Protein AF-A0A143B3R1-F1 (afdb_monomer)

Radius of gyration: 18.06 Å; Cα contacts (8 Å, |Δi|>4): 188; chains: 1; bounding box: 43×38×52 Å

Nearest PDB structures (foldseek):
  5fny-assembly2_B  TM=2.426E-01  e=9.620E+00  Escherichia coli K-12

Sequence (189 aa):
MKYKPGKESEWPAVRATRQSLLDLPLAAYKKYRDVVRLGFERSAKSLRQQQVHRVNDLPYQSQLVPLAAIFADIGEKAEHTTNNEKIARWYWCGVFGELYGSAAETRFAKDIMEVPAWLDGSPEPVTVLDGVLLADRLLTMRSRLSAAYKGFHVLLMREGARDFRSGQTYDQTVFFAKDPRSETLRQRF

Structure (mmCIF, N/CA/C/O backbone):
data_AF-A0A143B3R1-F1
#
_entry.id   AF-A0A143B3R1-F1
#
loop_
_atom_site.group_PDB
_atom_site.id
_atom_site.type_symbol
_atom_site.label_atom_id
_atom_site.label_alt_id
_atom_site.label_comp_id
_atom_site.label_asym_id
_atom_site.label_entity_id
_atom_site.label_seq_id
_atom_site.pdbx_PDB_ins_code
_atom_site.Cartn_x
_atom_site.Cartn_y
_atom_site.Cartn_z
_atom_site.occupancy
_atom_site.B_iso_or_equiv
_atom_site.auth_seq_id
_atom_site.auth_comp_id
_atom_site.auth_asym_id
_atom_site.auth_atom_id
_atom_site.pdbx_PDB_model_num
ATOM 1 N N . MET A 1 1 ? 14.232 -8.529 -17.534 1.00 34.03 1 MET A N 1
ATOM 2 C CA . MET A 1 1 ? 15.168 -7.422 -17.825 1.00 34.03 1 MET A CA 1
ATOM 3 C C . MET A 1 1 ? 15.430 -6.756 -16.487 1.00 34.03 1 MET A C 1
ATOM 5 O O . MET A 1 1 ? 14.482 -6.250 -15.912 1.00 34.03 1 MET A O 1
ATOM 9 N N . LYS A 1 2 ? 16.623 -6.914 -15.900 1.00 34.66 2 LYS A N 1
ATOM 10 C CA . LYS A 1 2 ? 16.902 -6.370 -14.562 1.00 34.66 2 LYS A CA 1
ATOM 11 C C . LYS A 1 2 ? 17.098 -4.860 -14.695 1.00 34.66 2 LYS A C 1
ATOM 13 O O . LYS A 1 2 ? 18.136 -4.428 -15.188 1.00 34.66 2 LYS A O 1
ATOM 18 N N . TYR A 1 3 ? 16.076 -4.093 -14.335 1.00 43.31 3 TYR A N 1
ATOM 19 C CA . TYR A 1 3 ? 16.163 -2.644 -14.216 1.00 43.31 3 TYR A CA 1
ATOM 20 C C . TYR A 1 3 ? 17.069 -2.325 -13.020 1.00 43.31 3 TYR A C 1
ATOM 22 O O . TYR A 1 3 ? 16.789 -2.752 -11.904 1.00 43.31 3 TYR A O 1
ATOM 30 N N . LYS A 1 4 ? 18.201 -1.655 -13.258 1.00 42.97 4 LYS A N 1
ATOM 31 C CA . LYS A 1 4 ? 18.966 -1.007 -12.186 1.00 42.97 4 LYS A CA 1
ATOM 32 C C . LYS A 1 4 ? 18.366 0.389 -12.032 1.00 42.97 4 LYS A C 1
ATOM 34 O O . LYS A 1 4 ? 18.318 1.083 -13.048 1.00 42.97 4 LYS A O 1
ATOM 39 N N . PRO A 1 5 ? 17.896 0.799 -10.844 1.00 44.66 5 PRO A N 1
ATOM 40 C CA . PRO A 1 5 ? 17.272 2.104 -10.708 1.00 44.66 5 PRO A CA 1
ATOM 41 C C . PRO A 1 5 ? 18.323 3.195 -10.945 1.00 44.66 5 PRO A C 1
ATOM 43 O O . PRO A 1 5 ? 19.266 3.350 -10.170 1.00 44.66 5 PRO A O 1
ATOM 46 N N . GLY A 1 6 ? 18.179 3.901 -12.068 1.00 55.25 6 GLY A N 1
ATOM 47 C CA . GLY A 1 6 ? 18.816 5.192 -12.309 1.00 55.25 6 GLY A CA 1
ATOM 48 C C . GLY A 1 6 ? 18.140 6.285 -11.478 1.00 55.25 6 GLY A C 1
ATOM 49 O O . GLY A 1 6 ? 17.208 6.009 -10.714 1.00 55.25 6 GLY A O 1
ATOM 50 N N . LYS A 1 7 ? 18.588 7.537 -11.620 1.00 60.38 7 LYS A N 1
ATOM 51 C CA . LYS A 1 7 ? 17.923 8.684 -10.964 1.00 60.38 7 LYS A CA 1
ATOM 52 C C . LYS A 1 7 ? 16.450 8.748 -11.404 1.00 60.38 7 LYS A C 1
ATOM 54 O O . LYS A 1 7 ? 16.151 8.368 -12.529 1.00 60.38 7 LYS A O 1
ATOM 59 N N . GLU A 1 8 ? 15.541 9.260 -10.564 1.00 59.44 8 GLU A N 1
ATOM 60 C CA . GLU A 1 8 ? 14.091 9.360 -10.869 1.00 59.44 8 GLU A CA 1
ATOM 61 C C . GLU A 1 8 ? 13.818 10.008 -12.246 1.00 59.44 8 GLU A C 1
ATOM 63 O O . GLU A 1 8 ? 12.919 9.597 -12.973 1.00 59.44 8 GLU A O 1
ATOM 68 N N . SER A 1 9 ? 14.668 10.954 -12.665 1.00 61.09 9 SER A N 1
ATOM 69 C CA . SER A 1 9 ? 14.629 11.609 -13.982 1.00 61.09 9 SER A CA 1
ATOM 70 C C . SER A 1 9 ? 14.852 10.683 -15.189 1.00 61.09 9 SER A C 1
ATOM 72 O O . SER A 1 9 ? 14.580 11.083 -16.317 1.00 61.09 9 SER A O 1
ATOM 74 N N . GLU A 1 10 ? 15.386 9.481 -14.981 1.00 67.88 10 GLU A N 1
ATOM 75 C CA . GLU A 1 10 ? 15.700 8.484 -16.017 1.00 67.88 10 GLU A CA 1
ATOM 76 C C . GLU A 1 10 ? 14.632 7.384 -16.111 1.00 67.88 10 GLU A C 1
ATOM 78 O O . GLU A 1 10 ? 14.768 6.428 -16.882 1.00 67.88 10 GLU A O 1
ATOM 83 N N . TRP A 1 11 ? 13.573 7.474 -15.305 1.00 68.31 11 TRP A N 1
ATOM 84 C CA . TRP A 1 11 ? 12.521 6.470 -15.284 1.00 68.31 11 TRP A CA 1
ATOM 85 C C . TRP A 1 11 ? 11.620 6.603 -16.515 1.00 68.31 11 TRP A C 1
ATOM 87 O O . TRP A 1 11 ? 11.295 7.717 -16.939 1.00 68.31 11 TRP A O 1
ATOM 97 N N . PRO A 1 12 ? 11.190 5.478 -17.118 1.00 69.88 12 PRO A N 1
ATOM 98 C CA . PRO A 1 12 ? 10.233 5.535 -18.209 1.00 69.88 12 PRO A CA 1
ATOM 99 C C . PRO A 1 12 ? 8.925 6.158 -17.713 1.00 69.88 12 PRO A C 1
ATOM 101 O O . PRO A 1 12 ? 8.479 5.896 -16.597 1.00 69.88 12 PRO A O 1
ATOM 104 N N . ALA A 1 13 ? 8.277 6.957 -18.559 1.00 73.75 13 ALA A N 1
ATOM 105 C CA . ALA A 1 13 ? 6.982 7.532 -18.223 1.00 73.75 13 ALA A CA 1
ATOM 106 C C . ALA A 1 13 ? 5.928 6.419 -18.069 1.00 73.75 13 ALA A C 1
ATOM 108 O O . ALA A 1 13 ? 5.489 5.827 -19.058 1.00 73.75 13 ALA A O 1
ATOM 109 N N . VAL A 1 14 ? 5.500 6.154 -16.834 1.00 79.31 14 VAL A N 1
ATOM 110 C CA . VAL A 1 14 ? 4.419 5.210 -16.525 1.00 79.31 14 VAL A CA 1
ATOM 111 C C . VAL A 1 14 ? 3.091 5.968 -16.505 1.00 79.31 14 VAL A C 1
ATOM 113 O O . VAL A 1 14 ? 2.935 6.951 -15.785 1.00 79.31 14 VAL A O 1
ATOM 116 N N . ARG A 1 15 ? 2.122 5.530 -17.317 1.00 80.38 15 ARG A N 1
ATOM 117 C CA . ARG A 1 15 ? 0.782 6.134 -17.400 1.00 80.38 15 ARG A CA 1
ATOM 118 C C . ARG A 1 15 ? -0.287 5.069 -17.201 1.00 80.38 15 ARG A C 1
ATOM 120 O O . ARG A 1 15 ? -0.355 4.130 -17.987 1.00 80.38 15 ARG A O 1
ATOM 127 N N . ALA A 1 16 ? -1.154 5.266 -16.214 1.00 78.25 16 ALA A N 1
ATOM 128 C CA . ALA A 1 16 ? -2.263 4.368 -15.893 1.00 78.25 16 ALA A CA 1
ATOM 129 C C . ALA A 1 16 ? -3.633 4.952 -16.295 1.00 78.25 16 ALA A C 1
ATOM 131 O O . ALA A 1 16 ? -4.622 4.720 -15.610 1.00 78.25 16 ALA A O 1
ATOM 132 N N . THR A 1 17 ? -3.689 5.720 -17.389 1.00 82.62 17 THR A N 1
ATOM 133 C CA . THR A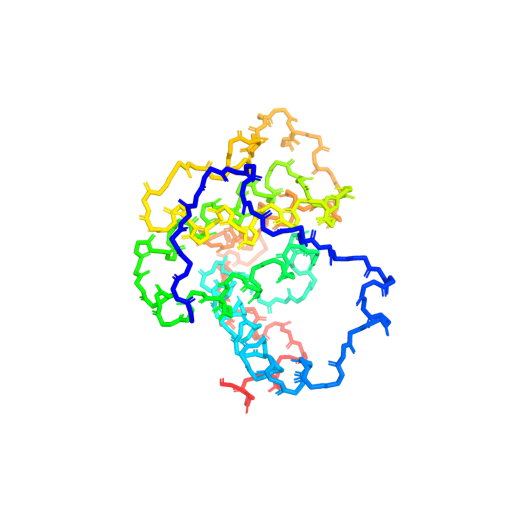 1 17 ? -4.922 6.385 -17.832 1.00 82.62 17 THR A CA 1
ATOM 134 C C . THR A 1 17 ? -5.804 5.449 -18.658 1.00 82.62 17 THR A C 1
ATOM 136 O O . THR A 1 17 ? -5.336 4.482 -19.269 1.00 82.62 17 THR A O 1
ATOM 139 N N . ARG A 1 18 ? -7.094 5.787 -18.774 1.00 83.12 18 ARG A N 1
ATOM 140 C CA . ARG A 1 18 ? -8.025 5.082 -19.672 1.00 83.12 18 ARG A CA 1
ATOM 141 C C . ARG A 1 18 ? -7.530 5.039 -21.121 1.00 83.12 18 ARG A C 1
ATOM 143 O O . ARG A 1 18 ? -7.690 4.015 -21.776 1.00 83.12 18 ARG A O 1
ATOM 150 N N . GLN A 1 19 ? -6.935 6.126 -21.611 1.00 86.50 19 GLN A N 1
ATOM 151 C CA . GLN A 1 19 ? -6.413 6.186 -22.977 1.00 86.50 19 GLN A CA 1
ATOM 152 C C . GLN A 1 19 ? -5.259 5.191 -23.169 1.00 86.50 19 GLN A C 1
ATOM 154 O O . GLN A 1 19 ? -5.289 4.413 -24.115 1.00 86.50 19 GLN A O 1
ATOM 159 N N . SER A 1 20 ? -4.323 5.111 -22.213 1.00 86.62 20 SER A N 1
ATOM 160 C CA . SER A 1 20 ? -3.239 4.118 -22.248 1.00 86.62 20 SER A CA 1
ATOM 161 C C . SER A 1 20 ? -3.750 2.675 -22.322 1.00 86.62 20 SER A C 1
ATOM 163 O O . SER A 1 20 ? -3.103 1.827 -22.931 1.00 86.62 20 SER A O 1
ATOM 165 N N . LEU A 1 21 ? -4.898 2.381 -21.700 1.00 85.19 21 LEU A N 1
ATOM 166 C CA . LEU A 1 21 ? -5.510 1.054 -21.764 1.00 85.19 21 LEU A CA 1
ATOM 167 C C . LEU A 1 21 ? -6.095 0.752 -23.151 1.00 85.19 21 LEU A C 1
ATOM 169 O O . LEU A 1 21 ? -5.974 -0.377 -23.620 1.00 85.19 21 LEU A O 1
ATOM 173 N N . LEU A 1 22 ? -6.718 1.741 -23.800 1.00 89.31 22 LEU A N 1
ATOM 174 C CA . LEU A 1 22 ? -7.252 1.596 -25.160 1.00 89.31 22 LEU A CA 1
ATOM 175 C C . LEU A 1 22 ? -6.135 1.415 -26.194 1.00 89.31 22 LEU A C 1
ATOM 177 O O . LEU A 1 22 ? -6.303 0.657 -27.145 1.00 89.31 22 LEU A O 1
ATOM 181 N N . ASP A 1 23 ? -4.990 2.052 -25.960 1.00 90.19 23 ASP A N 1
ATOM 182 C CA . ASP A 1 23 ? -3.820 1.981 -26.836 1.00 90.19 23 ASP A CA 1
ATOM 183 C C . ASP A 1 23 ? -2.914 0.768 -26.540 1.00 90.19 23 ASP A C 1
ATOM 185 O O . ASP A 1 23 ? -1.859 0.620 -27.161 1.00 90.19 23 ASP A O 1
ATOM 189 N N . LEU A 1 24 ? -3.292 -0.116 -25.602 1.00 89.44 24 LEU A N 1
ATOM 190 C CA . LEU A 1 24 ? -2.477 -1.260 -25.187 1.00 89.44 24 LEU A CA 1
ATOM 191 C C . LEU A 1 24 ? -2.319 -2.275 -26.337 1.00 89.44 24 LEU A C 1
ATOM 193 O O . LEU A 1 24 ? -3.286 -2.956 -26.697 1.00 89.44 24 LEU A O 1
ATOM 197 N N . PRO A 1 25 ? -1.100 -2.485 -26.873 1.00 94.12 25 PRO A N 1
ATOM 198 C CA . PRO A 1 25 ? -0.909 -3.429 -27.965 1.00 94.12 25 PRO A CA 1
ATOM 199 C C . PRO A 1 25 ? -1.228 -4.862 -27.531 1.00 94.12 25 PRO A C 1
ATOM 201 O O . PRO A 1 25 ? -0.767 -5.326 -26.484 1.00 94.12 25 PRO A O 1
ATOM 204 N N . LEU A 1 26 ? -1.931 -5.620 -28.380 1.00 94.38 26 LEU A N 1
ATOM 205 C CA . LEU A 1 26 ? -2.295 -7.015 -28.092 1.00 94.38 26 LEU A CA 1
ATOM 206 C C . LEU A 1 26 ? -1.075 -7.885 -27.751 1.00 94.38 26 LEU A C 1
ATOM 208 O O . LEU A 1 26 ? -1.149 -8.745 -26.874 1.00 94.38 26 LEU A O 1
ATOM 212 N N . ALA A 1 27 ? 0.052 -7.662 -28.430 1.00 96.00 27 ALA A N 1
ATOM 213 C CA . ALA A 1 27 ? 1.297 -8.373 -28.154 1.00 96.00 27 ALA A CA 1
ATOM 214 C C . ALA A 1 27 ? 1.809 -8.104 -26.727 1.00 96.00 27 ALA A C 1
ATOM 216 O O . ALA A 1 27 ? 2.229 -9.038 -26.044 1.00 96.00 27 ALA A O 1
ATOM 217 N N . ALA A 1 28 ? 1.715 -6.858 -26.251 1.00 92.94 28 ALA A N 1
ATOM 218 C CA . ALA A 1 28 ? 2.074 -6.502 -24.882 1.00 92.94 28 ALA A CA 1
ATOM 219 C C . ALA A 1 28 ? 1.111 -7.154 -23.882 1.00 92.94 28 ALA A C 1
ATOM 221 O O . ALA A 1 28 ? 1.562 -7.814 -22.948 1.00 92.94 28 ALA A O 1
ATOM 222 N N . TYR A 1 29 ? -0.203 -7.075 -24.116 1.00 93.62 29 TYR A N 1
ATOM 223 C CA . TYR A 1 29 ? -1.185 -7.758 -23.269 1.00 93.62 29 TYR A CA 1
ATOM 224 C C . TYR A 1 29 ? -0.896 -9.262 -23.153 1.00 93.62 29 TYR A C 1
ATOM 226 O O . TYR A 1 29 ? -0.771 -9.788 -22.048 1.00 93.62 29 TYR A O 1
ATOM 234 N N . LYS A 1 30 ? -0.723 -9.957 -24.286 1.00 96.31 30 LYS A N 1
ATOM 235 C CA . LYS A 1 30 ? -0.425 -11.398 -24.308 1.00 96.31 30 LYS A CA 1
ATOM 236 C C . LYS A 1 30 ? 0.867 -11.736 -23.569 1.00 96.31 30 LYS A C 1
ATOM 238 O O . LYS A 1 30 ? 0.926 -12.778 -22.929 1.00 96.31 30 LYS A O 1
ATOM 243 N N . LYS A 1 31 ? 1.871 -10.860 -23.631 1.00 95.69 31 LYS A N 1
ATOM 244 C CA . LYS A 1 31 ? 3.146 -11.032 -22.928 1.00 95.69 31 LYS A CA 1
ATOM 245 C C . LYS A 1 31 ? 3.004 -10.912 -21.408 1.00 95.69 31 LYS A C 1
ATOM 247 O O . LYS A 1 31 ? 3.659 -11.659 -20.690 1.00 95.69 31 LYS A O 1
ATOM 252 N N . TYR A 1 32 ? 2.186 -9.979 -20.917 1.00 94.75 32 TYR A N 1
ATOM 253 C CA . TYR A 1 32 ? 2.119 -9.657 -19.485 1.00 94.75 32 TYR A CA 1
ATOM 254 C C . TYR A 1 32 ? 0.911 -10.259 -18.746 1.00 94.75 32 TYR A C 1
ATOM 256 O O . TYR A 1 32 ? 0.906 -10.271 -17.517 1.00 94.75 32 TYR A O 1
ATOM 264 N N . ARG A 1 33 ? -0.100 -10.793 -19.447 1.00 95.50 33 ARG A N 1
ATOM 265 C CA . ARG A 1 33 ? -1.353 -11.271 -18.828 1.00 95.50 33 ARG A CA 1
ATOM 266 C C . ARG A 1 33 ? -1.151 -12.263 -17.679 1.00 95.50 33 ARG A C 1
ATOM 268 O O . ARG A 1 33 ? -1.835 -12.150 -16.667 1.00 95.50 33 ARG A O 1
ATOM 275 N N . ASP A 1 34 ? -0.233 -13.217 -17.822 1.00 96.81 34 ASP A N 1
ATOM 276 C CA . ASP A 1 34 ? -0.069 -14.293 -16.840 1.00 96.81 34 ASP A CA 1
ATOM 277 C C . ASP A 1 34 ? 0.711 -13.819 -15.613 1.00 96.81 34 ASP A C 1
ATOM 279 O O . ASP A 1 34 ? 0.333 -14.144 -14.489 1.00 96.81 34 ASP A O 1
ATOM 283 N N . VAL A 1 35 ? 1.733 -12.976 -15.802 1.00 96.44 35 VAL A N 1
ATOM 284 C CA . VAL A 1 35 ? 2.479 -12.390 -14.675 1.00 96.44 35 VAL A CA 1
ATOM 285 C C . VAL A 1 35 ? 1.619 -11.405 -13.886 1.00 96.44 35 VAL A C 1
ATOM 287 O O . VAL A 1 35 ? 1.670 -11.400 -12.660 1.00 96.44 35 VAL A O 1
ATOM 290 N N . VAL A 1 36 ? 0.759 -10.635 -14.562 1.00 95.31 36 VAL A N 1
ATOM 291 C CA . VAL A 1 36 ? -0.202 -9.742 -13.898 1.00 95.31 36 VAL A CA 1
ATOM 292 C C . VAL A 1 36 ? -1.250 -10.548 -13.129 1.00 95.31 36 VAL A C 1
ATOM 294 O O . VAL A 1 36 ? -1.537 -10.216 -11.980 1.00 95.31 36 VAL A O 1
ATOM 297 N N . ARG A 1 37 ? -1.784 -11.636 -13.710 1.00 97.19 37 ARG A N 1
ATOM 298 C CA . ARG A 1 37 ? -2.704 -12.547 -13.005 1.00 97.19 37 ARG A CA 1
ATOM 299 C C . ARG A 1 37 ? -2.067 -13.082 -11.720 1.00 97.19 37 ARG A C 1
ATOM 301 O O . ARG A 1 37 ? -2.670 -12.970 -10.656 1.00 97.19 37 ARG A O 1
ATOM 308 N N . LEU A 1 38 ? -0.835 -13.582 -11.809 1.00 96.69 38 LEU A N 1
ATOM 309 C CA . LEU A 1 38 ? -0.089 -14.073 -10.649 1.00 96.69 38 LEU A CA 1
ATOM 310 C C . LEU A 1 38 ? 0.178 -12.961 -9.620 1.00 96.69 38 LEU A C 1
ATOM 312 O O . LEU A 1 38 ? 0.122 -13.204 -8.416 1.00 96.69 38 LEU A O 1
ATOM 316 N N . GLY A 1 39 ? 0.408 -11.726 -10.070 1.00 96.94 39 GLY A N 1
ATOM 317 C CA . GLY A 1 39 ? 0.511 -10.552 -9.202 1.00 96.94 39 GLY A CA 1
ATOM 318 C C . GLY A 1 39 ? -0.750 -10.317 -8.362 1.00 96.94 39 GLY A C 1
ATOM 319 O O . GLY A 1 39 ? -0.658 -10.072 -7.156 1.00 96.94 39 GLY A O 1
ATOM 320 N N . PHE A 1 40 ? -1.940 -10.467 -8.950 1.00 96.44 40 PHE A N 1
ATOM 321 C CA . PHE A 1 40 ? -3.205 -10.398 -8.206 1.00 96.44 40 PHE A CA 1
ATOM 322 C C . PHE A 1 40 ? -3.383 -11.568 -7.231 1.00 96.44 40 PHE A C 1
ATOM 324 O O . PHE A 1 40 ? -3.822 -11.357 -6.099 1.00 96.44 40 PHE A O 1
ATOM 331 N N . GLU A 1 41 ? -3.010 -12.788 -7.622 1.00 95.69 41 GLU A N 1
ATOM 332 C CA . GLU A 1 41 ? -3.054 -13.962 -6.736 1.00 95.69 41 GLU A CA 1
ATOM 333 C C . GLU A 1 41 ? -2.143 -13.773 -5.508 1.00 95.69 41 GLU A C 1
ATOM 335 O O . GLU A 1 41 ? -2.565 -13.985 -4.365 1.00 9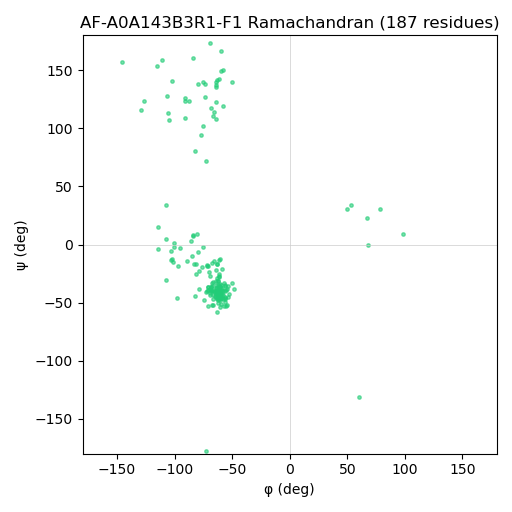5.69 41 GLU A O 1
ATOM 340 N N . ARG A 1 42 ? -0.918 -13.279 -5.725 1.00 95.88 42 ARG A N 1
ATOM 341 C CA . ARG A 1 42 ? 0.036 -12.923 -4.661 1.00 95.88 42 ARG A CA 1
ATOM 342 C C . ARG A 1 42 ? -0.479 -11.789 -3.778 1.00 95.88 42 ARG A C 1
ATOM 344 O O . ARG A 1 42 ? -0.376 -11.883 -2.555 1.00 95.88 42 ARG A O 1
ATOM 351 N N . SER A 1 43 ? -1.116 -10.779 -4.371 1.00 96.19 43 SER A N 1
ATOM 352 C CA . SER A 1 43 ? -1.773 -9.699 -3.623 1.00 96.19 43 SER A CA 1
ATOM 353 C C . SER A 1 43 ? -2.836 -10.244 -2.676 1.00 96.19 43 SER A C 1
ATOM 355 O O . SER A 1 43 ? -2.844 -9.898 -1.498 1.00 96.19 43 SER A O 1
ATOM 357 N N . ALA A 1 44 ? -3.694 -11.148 -3.155 1.00 94.06 44 ALA A N 1
ATOM 358 C CA . ALA A 1 44 ? -4.719 -11.773 -2.326 1.00 94.06 44 ALA A CA 1
ATOM 359 C C . ALA A 1 44 ? -4.109 -12.588 -1.172 1.00 94.06 44 ALA A C 1
ATOM 361 O O . ALA A 1 44 ? -4.610 -12.528 -0.049 1.00 94.06 44 ALA A O 1
ATOM 362 N N . LYS A 1 45 ? -3.009 -13.318 -1.413 1.00 92.88 45 LYS A N 1
ATOM 363 C CA . LYS A 1 45 ? -2.277 -14.041 -0.358 1.00 92.88 45 LYS A CA 1
ATOM 364 C C . LYS A 1 45 ? -1.713 -13.088 0.702 1.00 92.88 45 LYS A C 1
ATOM 366 O O . LYS A 1 45 ? -1.922 -13.332 1.887 1.00 92.88 45 LYS A O 1
ATOM 371 N N . SER A 1 46 ? -1.060 -12.003 0.286 1.00 93.81 46 SER A N 1
ATOM 372 C CA . SER A 1 46 ? -0.511 -10.987 1.196 1.00 93.81 46 SER A CA 1
ATOM 373 C C . SER A 1 46 ? -1.611 -10.308 2.020 1.00 93.81 46 SER A C 1
ATOM 375 O O . SER A 1 46 ? -1.524 -10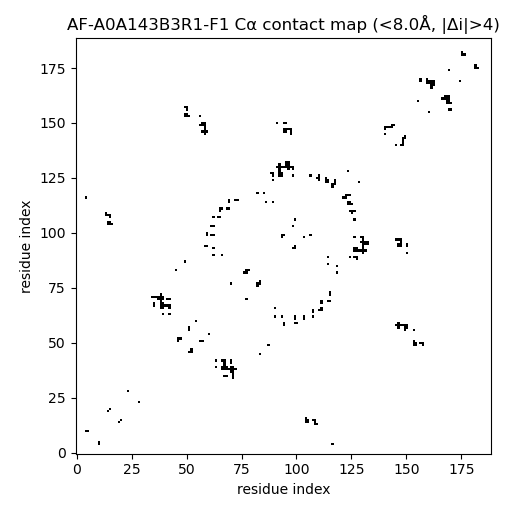.230 3.242 1.00 93.81 46 SER A O 1
ATOM 377 N N . LEU A 1 47 ? -2.722 -9.928 1.386 1.00 93.81 47 LEU A N 1
ATOM 378 C CA . LEU A 1 47 ? -3.873 -9.324 2.062 1.00 93.81 47 LEU A CA 1
ATOM 379 C C . LEU A 1 47 ? -4.513 -10.258 3.098 1.00 93.81 47 LEU A C 1
ATOM 381 O O . LEU A 1 47 ? -4.839 -9.813 4.199 1.00 93.81 47 LEU A O 1
ATOM 385 N N . ARG A 1 48 ? -4.611 -11.562 2.809 1.00 90.94 48 ARG A N 1
ATOM 386 C CA . ARG A 1 48 ? -5.069 -12.557 3.795 1.00 90.94 48 ARG A CA 1
ATOM 387 C C . ARG A 1 48 ? -4.135 -12.654 5.000 1.00 90.94 48 ARG A C 1
ATOM 389 O O . ARG A 1 48 ? -4.620 -12.775 6.122 1.00 90.94 48 ARG A O 1
ATOM 396 N N . GLN A 1 49 ? -2.819 -12.555 4.800 1.00 89.94 49 GLN A N 1
ATOM 397 C CA . GLN A 1 49 ? -1.852 -12.493 5.908 1.00 89.94 49 GLN A CA 1
ATOM 398 C C . GLN A 1 49 ? -2.048 -11.233 6.767 1.00 89.94 49 GLN A C 1
ATOM 400 O O . GLN A 1 49 ? -1.799 -11.263 7.969 1.00 89.94 49 GLN A O 1
ATOM 405 N N . GLN A 1 50 ? -2.550 -10.148 6.172 1.00 90.94 50 GLN A N 1
ATOM 406 C CA . GLN A 1 50 ? -2.947 -8.930 6.882 1.00 90.94 50 GLN A CA 1
ATOM 407 C C . GLN A 1 50 ? -4.375 -8.990 7.468 1.00 90.94 50 GLN A C 1
ATOM 409 O O . GLN A 1 50 ? -4.835 -7.979 7.982 1.00 90.94 50 GLN A O 1
ATOM 414 N N . GLN A 1 51 ? -5.064 -10.141 7.422 1.00 89.25 51 GLN A N 1
ATOM 415 C CA . GLN A 1 51 ? -6.456 -10.348 7.871 1.00 89.25 51 GLN A CA 1
ATOM 416 C C . GLN A 1 51 ? -7.537 -9.626 7.044 1.00 89.25 51 GLN A C 1
ATOM 418 O O . GLN A 1 51 ? -8.656 -9.415 7.511 1.00 89.25 51 GLN A O 1
ATOM 423 N N . VAL A 1 52 ? -7.245 -9.289 5.785 1.00 91.12 52 VAL A N 1
ATOM 424 C CA . VAL A 1 52 ? -8.248 -8.789 4.834 1.00 91.12 52 VAL A CA 1
ATOM 425 C C . VAL A 1 52 ? -8.845 -9.964 4.056 1.00 91.12 52 VAL A C 1
ATOM 427 O O . VAL A 1 52 ? -8.185 -10.546 3.194 1.00 91.12 52 VAL A O 1
ATOM 430 N N . HIS A 1 53 ? -10.106 -10.307 4.340 1.00 84.38 53 HIS A N 1
ATOM 431 C CA . HIS A 1 53 ? -10.746 -11.520 3.798 1.00 84.38 53 HIS A CA 1
ATOM 432 C C . HIS A 1 53 ? -11.802 -11.259 2.724 1.00 84.38 53 HIS A C 1
ATOM 434 O O . HIS A 1 53 ? -11.976 -12.085 1.827 1.00 84.38 53 HIS A O 1
ATOM 440 N N . ARG A 1 54 ? -12.513 -10.125 2.777 1.00 85.00 54 ARG A N 1
ATOM 441 C CA . ARG A 1 54 ? -13.526 -9.761 1.772 1.00 85.00 54 ARG A CA 1
ATOM 442 C C . ARG A 1 54 ? -13.130 -8.522 0.993 1.00 85.00 54 ARG A C 1
ATOM 444 O O . ARG A 1 54 ? -12.499 -7.603 1.501 1.00 85.00 54 ARG A O 1
ATOM 451 N N . VAL A 1 55 ? -13.660 -8.443 -0.224 1.00 86.88 55 VAL A N 1
ATOM 452 C CA . VAL A 1 55 ? -13.577 -7.252 -1.082 1.00 86.88 55 VAL A CA 1
ATOM 453 C C . VAL A 1 55 ? -14.144 -6.006 -0.389 1.00 86.88 55 VAL A C 1
ATOM 455 O O . VAL A 1 55 ? -13.625 -4.908 -0.575 1.00 86.88 55 VAL A O 1
ATOM 458 N N . ASN A 1 56 ? -15.184 -6.165 0.435 1.00 85.44 56 ASN A N 1
ATOM 459 C CA . ASN A 1 56 ? -15.783 -5.055 1.181 1.00 85.44 56 ASN A CA 1
ATOM 460 C C . ASN A 1 56 ? -14.864 -4.510 2.281 1.00 85.44 56 ASN A C 1
ATOM 462 O O . ASN A 1 56 ? -14.944 -3.317 2.591 1.00 85.44 56 ASN A O 1
ATOM 466 N N . ASP A 1 57 ? -13.979 -5.357 2.806 1.00 86.81 57 ASP A N 1
ATOM 467 C CA . ASP A 1 57 ? -13.060 -5.023 3.893 1.00 86.81 57 ASP A CA 1
ATOM 468 C C . ASP A 1 57 ? -11.783 -4.356 3.366 1.00 86.81 57 ASP A C 1
ATOM 470 O O . ASP A 1 57 ? -11.025 -3.802 4.155 1.00 86.81 57 ASP A O 1
ATOM 474 N N . LEU A 1 58 ? -11.565 -4.339 2.041 1.00 91.88 58 LEU A N 1
ATOM 475 C CA . LEU A 1 58 ? -10.454 -3.615 1.425 1.00 91.88 58 LEU A CA 1
ATOM 476 C C . LEU A 1 58 ? -10.532 -2.121 1.788 1.00 91.88 58 LEU A C 1
ATOM 478 O O . LEU A 1 58 ? -11.507 -1.457 1.402 1.00 91.88 58 LEU A O 1
ATOM 482 N N . PRO A 1 59 ? -9.501 -1.577 2.466 1.00 92.81 59 PRO A N 1
ATOM 483 C CA . PRO A 1 59 ? -9.375 -0.149 2.729 1.00 92.81 59 PRO A CA 1
ATOM 484 C C . PRO A 1 59 ? -9.427 0.685 1.450 1.00 92.81 59 PRO A C 1
ATOM 486 O O . PRO A 1 59 ? -10.289 1.550 1.311 1.00 92.81 59 PRO A O 1
ATOM 489 N N . TYR A 1 60 ? -8.576 0.343 0.481 1.00 92.69 60 TYR A N 1
ATOM 490 C CA . TYR A 1 60 ? -8.573 0.917 -0.857 1.00 92.69 60 TYR A CA 1
ATOM 491 C C . TYR A 1 60 ? -8.568 -0.185 -1.908 1.00 92.69 60 TYR A C 1
ATOM 493 O O . TYR A 1 60 ? -7.597 -0.924 -2.055 1.00 92.69 60 TYR A O 1
ATOM 501 N N . GLN A 1 61 ? -9.643 -0.256 -2.693 1.00 91.00 61 GLN A N 1
ATOM 502 C CA . GLN A 1 61 ? -9.669 -1.104 -3.886 1.00 91.00 61 GLN A CA 1
ATOM 503 C C . GLN A 1 61 ? -8.691 -0.592 -4.951 1.00 91.00 61 GLN A C 1
ATOM 505 O O . GLN A 1 61 ? -8.087 -1.388 -5.660 1.00 91.00 61 GLN A O 1
ATOM 510 N N . SER A 1 62 ? -8.485 0.726 -5.023 1.00 92.38 62 SER A N 1
ATOM 511 C CA . SER A 1 62 ? -7.529 1.372 -5.926 1.00 92.38 62 SER A CA 1
ATOM 512 C C . SER A 1 62 ? -6.090 0.911 -5.675 1.00 92.38 62 SER A C 1
ATOM 514 O O . SER A 1 62 ? -5.391 0.576 -6.625 1.00 92.38 62 SER A O 1
ATOM 516 N N . GLN A 1 63 ? -5.664 0.802 -4.413 1.00 95.69 63 GLN A N 1
ATOM 517 C CA . GLN A 1 63 ? -4.308 0.373 -4.040 1.00 95.69 63 GLN A CA 1
ATOM 518 C C . GLN A 1 63 ? -4.011 -1.101 -4.382 1.00 95.69 63 GLN A C 1
ATOM 520 O O . GLN A 1 63 ? -2.849 -1.497 -4.468 1.00 95.69 63 GLN A O 1
ATOM 525 N N . LEU A 1 64 ? -5.037 -1.919 -4.651 1.00 94.94 64 LEU A N 1
ATOM 526 C CA . LEU A 1 64 ? -4.840 -3.290 -5.130 1.00 94.94 64 LEU A CA 1
ATOM 527 C C . LEU A 1 64 ? -4.123 -3.327 -6.489 1.00 94.94 64 LEU A C 1
ATOM 529 O O . LEU A 1 64 ? -3.368 -4.258 -6.755 1.00 94.94 64 LEU A O 1
ATOM 533 N N . VAL A 1 65 ? -4.339 -2.313 -7.333 1.00 93.69 65 VAL A N 1
ATOM 534 C CA . VAL A 1 65 ? -3.732 -2.219 -8.667 1.00 93.69 65 VAL A CA 1
ATOM 535 C C . VAL A 1 65 ? -2.201 -2.114 -8.594 1.00 93.69 65 VAL A C 1
ATOM 537 O O . VAL A 1 65 ? -1.538 -2.996 -9.147 1.00 93.69 65 VAL A O 1
ATOM 540 N N . PRO A 1 66 ? -1.602 -1.115 -7.908 1.00 96.19 66 PRO A N 1
ATOM 541 C CA . PRO A 1 66 ? -0.151 -1.050 -7.765 1.00 96.19 66 PRO A CA 1
ATOM 542 C C . PRO A 1 66 ? 0.403 -2.232 -6.964 1.00 96.19 66 PRO A C 1
ATOM 544 O O . PRO A 1 66 ? 1.461 -2.732 -7.324 1.00 96.19 66 PRO A O 1
ATOM 547 N N . LEU A 1 67 ? -0.313 -2.751 -5.955 1.00 97.56 67 LEU A N 1
ATOM 548 C CA . LEU A 1 67 ? 0.132 -3.937 -5.210 1.00 97.56 67 LEU A CA 1
ATOM 549 C C . LEU A 1 67 ? 0.318 -5.153 -6.137 1.00 97.56 67 LEU A C 1
ATOM 551 O O . LEU A 1 67 ? 1.354 -5.817 -6.090 1.00 97.56 67 LEU A O 1
ATOM 555 N N . ALA A 1 68 ? -0.646 -5.410 -7.024 1.00 97.12 68 ALA A N 1
ATOM 556 C CA . ALA A 1 68 ? -0.561 -6.501 -7.991 1.00 97.12 68 ALA A CA 1
ATOM 557 C C . ALA A 1 68 ? 0.553 -6.287 -9.018 1.00 97.12 68 ALA A C 1
ATOM 559 O O . ALA A 1 68 ? 1.269 -7.234 -9.345 1.00 97.12 68 ALA A O 1
ATOM 560 N N . ALA A 1 69 ? 0.731 -5.055 -9.499 1.00 96.31 69 ALA A N 1
ATOM 561 C CA . ALA A 1 69 ? 1.813 -4.714 -10.417 1.00 96.31 69 ALA A CA 1
ATOM 562 C C . ALA A 1 69 ? 3.198 -4.896 -9.772 1.00 96.31 69 ALA A C 1
ATOM 564 O O . ALA A 1 69 ? 4.076 -5.495 -10.389 1.00 96.31 69 ALA A O 1
ATOM 565 N N . ILE A 1 70 ? 3.369 -4.474 -8.515 1.00 97.44 70 ILE A N 1
ATOM 566 C CA . ILE A 1 70 ? 4.598 -4.687 -7.738 1.00 97.44 70 ILE A CA 1
ATOM 567 C C . ILE A 1 70 ? 4.871 -6.188 -7.592 1.00 97.44 70 ILE A C 1
ATOM 569 O O . ILE A 1 70 ? 5.971 -6.639 -7.895 1.00 97.44 70 ILE A O 1
ATOM 573 N N . PHE A 1 71 ? 3.876 -6.995 -7.207 1.00 97.62 71 PHE A N 1
ATOM 574 C CA . PHE A 1 71 ? 4.053 -8.450 -7.105 1.00 97.62 71 PHE A CA 1
ATOM 575 C C . PHE A 1 71 ? 4.353 -9.137 -8.445 1.00 97.62 71 PHE A C 1
ATOM 577 O O . PHE A 1 71 ? 5.054 -10.154 -8.467 1.00 97.62 71 PHE A O 1
ATOM 584 N N . ALA A 1 72 ? 3.825 -8.607 -9.549 1.00 96.69 72 ALA A N 1
ATOM 585 C CA . ALA A 1 72 ? 4.133 -9.092 -10.889 1.00 96.69 72 ALA A CA 1
ATOM 586 C C . ALA A 1 72 ? 5.586 -8.779 -11.290 1.00 96.69 72 ALA A C 1
ATOM 588 O O . ALA A 1 72 ? 6.227 -9.620 -11.918 1.00 96.69 72 ALA A O 1
ATOM 589 N N . ASP A 1 73 ? 6.107 -7.610 -10.908 1.00 95.25 73 ASP A N 1
ATOM 590 C CA . ASP A 1 73 ? 7.475 -7.180 -11.222 1.00 95.25 73 ASP A CA 1
ATOM 591 C C . ASP A 1 73 ? 8.532 -7.908 -10.377 1.00 95.25 73 ASP A C 1
ATOM 593 O O . ASP A 1 73 ? 9.498 -8.464 -10.907 1.00 95.25 73 ASP A O 1
ATOM 597 N N . ILE A 1 74 ? 8.327 -7.984 -9.058 1.00 95.12 74 ILE A N 1
ATOM 598 C CA . ILE A 1 74 ? 9.335 -8.539 -8.140 1.00 95.12 74 ILE A CA 1
ATOM 599 C C . ILE A 1 74 ? 9.407 -10.073 -8.186 1.00 95.12 74 ILE A C 1
ATOM 601 O O . ILE A 1 74 ? 10.409 -10.659 -7.767 1.00 95.12 74 ILE A O 1
ATOM 605 N N . GLY A 1 75 ? 8.364 -10.739 -8.691 1.00 93.50 75 GLY A N 1
ATOM 606 C CA . GLY A 1 75 ? 8.348 -12.188 -8.863 1.00 93.50 75 GLY A CA 1
ATOM 607 C C . GLY A 1 75 ? 8.521 -12.948 -7.541 1.00 93.50 75 GLY A C 1
ATOM 608 O O . GLY A 1 75 ? 7.870 -12.646 -6.543 1.00 93.50 75 GLY A O 1
ATOM 609 N N . GLU A 1 76 ? 9.440 -13.917 -7.529 1.00 91.94 76 GLU A N 1
ATOM 610 C CA . GLU A 1 76 ? 9.755 -14.742 -6.348 1.00 91.94 76 GLU A CA 1
ATOM 611 C C . GLU A 1 76 ? 10.392 -13.961 -5.192 1.00 91.94 76 GLU A C 1
ATOM 613 O O . GLU A 1 76 ? 10.387 -14.429 -4.056 1.00 91.94 76 GLU A O 1
ATOM 618 N N . LYS A 1 77 ? 10.876 -12.727 -5.417 1.00 91.19 77 LYS A N 1
ATOM 619 C CA . LYS A 1 77 ? 11.363 -11.882 -4.311 1.00 91.19 77 LYS A CA 1
ATOM 620 C C . LYS A 1 77 ? 10.276 -11.627 -3.258 1.00 91.19 77 LYS A C 1
ATOM 622 O O . LYS A 1 77 ? 10.606 -11.289 -2.122 1.00 91.19 77 LYS A O 1
ATOM 627 N N . ALA A 1 78 ? 9.006 -11.782 -3.633 1.00 87.00 78 ALA A N 1
ATOM 628 C CA . ALA A 1 78 ? 7.850 -11.707 -2.751 1.00 87.00 78 ALA A CA 1
ATOM 629 C C . ALA A 1 78 ? 7.820 -12.797 -1.666 1.00 87.00 78 ALA A C 1
ATOM 631 O O . ALA A 1 78 ? 7.073 -12.661 -0.705 1.00 87.00 78 ALA A O 1
ATOM 632 N N . GLU A 1 79 ? 8.588 -13.881 -1.786 1.00 86.00 79 GLU A N 1
ATOM 633 C CA . GLU A 1 79 ? 8.608 -14.948 -0.776 1.00 86.00 79 GLU A CA 1
ATOM 634 C C . GLU A 1 79 ? 9.514 -14.619 0.419 1.00 86.00 79 GLU A C 1
ATOM 636 O O . GLU A 1 79 ? 9.369 -15.200 1.494 1.00 86.00 79 GLU A O 1
ATOM 641 N N . HIS A 1 80 ? 10.409 -13.637 0.276 1.00 91.56 80 HIS A N 1
ATOM 642 C CA . HIS A 1 80 ? 11.279 -13.199 1.363 1.00 91.56 80 HIS A CA 1
ATOM 643 C C . HIS A 1 80 ? 10.508 -12.388 2.411 1.00 91.56 80 HIS A C 1
ATOM 645 O O . HIS A 1 80 ? 9.889 -11.369 2.098 1.00 91.56 80 HIS A O 1
ATOM 651 N N . THR A 1 81 ? 10.612 -12.790 3.680 1.00 90.62 81 THR A N 1
ATOM 652 C CA . THR A 1 81 ? 9.929 -12.142 4.813 1.00 90.62 81 THR A CA 1
ATOM 653 C C . THR A 1 81 ? 10.204 -10.640 4.889 1.00 90.62 81 THR A C 1
ATOM 655 O O . THR A 1 81 ? 9.264 -9.858 4.976 1.00 90.62 81 THR A O 1
ATOM 658 N N . THR A 1 82 ? 11.463 -10.215 4.735 1.00 94.38 82 THR A N 1
ATOM 659 C CA . THR A 1 82 ? 11.845 -8.791 4.767 1.00 94.38 82 THR A CA 1
ATOM 660 C C . THR A 1 82 ? 11.157 -7.970 3.673 1.00 94.38 82 THR A C 1
ATOM 662 O O . THR A 1 82 ? 10.766 -6.825 3.900 1.00 94.38 82 THR A O 1
ATOM 665 N N . ASN A 1 83 ? 10.964 -8.547 2.482 1.00 95.38 83 ASN A N 1
ATOM 666 C CA . ASN A 1 83 ? 10.258 -7.860 1.401 1.00 95.38 83 ASN A CA 1
ATOM 667 C C . ASN A 1 83 ? 8.761 -7.766 1.698 1.00 95.38 83 ASN A C 1
ATOM 669 O O . ASN A 1 83 ? 8.167 -6.713 1.481 1.00 95.38 83 ASN A O 1
ATOM 673 N N . ASN A 1 84 ? 8.161 -8.823 2.255 1.00 93.50 84 ASN A N 1
ATOM 674 C CA . ASN A 1 84 ? 6.764 -8.789 2.690 1.00 93.50 84 ASN A CA 1
ATOM 675 C C . ASN A 1 84 ? 6.516 -7.744 3.782 1.00 93.50 84 ASN A C 1
ATOM 677 O O . ASN A 1 84 ? 5.506 -7.050 3.726 1.00 93.50 84 ASN A O 1
ATOM 681 N N . GLU A 1 85 ? 7.431 -7.584 4.737 1.00 95.62 85 GLU A N 1
ATOM 682 C CA . GLU A 1 85 ? 7.335 -6.554 5.779 1.00 95.62 85 GLU A CA 1
ATOM 683 C C . GLU A 1 85 ? 7.399 -5.138 5.19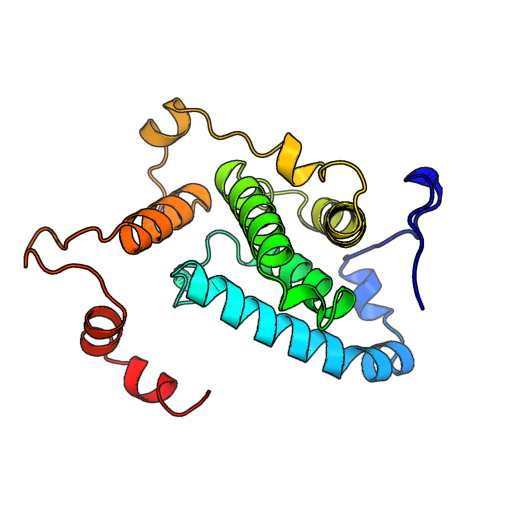4 1.00 95.62 85 GLU A C 1
ATOM 685 O O . GLU A 1 85 ? 6.564 -4.295 5.530 1.00 95.62 85 GLU A O 1
ATOM 690 N N . LYS A 1 86 ? 8.327 -4.881 4.262 1.00 97.75 86 LYS A N 1
ATOM 691 C CA . LYS A 1 86 ? 8.401 -3.599 3.541 1.00 97.75 86 LYS A CA 1
ATOM 692 C C . LYS A 1 86 ? 7.128 -3.321 2.737 1.00 97.75 86 LYS A C 1
ATOM 694 O O . LYS A 1 86 ? 6.580 -2.224 2.824 1.00 97.75 86 LYS A O 1
ATOM 699 N N . ILE A 1 87 ? 6.621 -4.311 2.000 1.00 97.81 87 ILE A N 1
ATOM 700 C CA . ILE A 1 87 ? 5.375 -4.184 1.225 1.00 97.81 87 ILE A CA 1
ATOM 701 C C . ILE A 1 87 ? 4.183 -3.940 2.156 1.00 97.81 87 ILE A C 1
ATOM 703 O O . ILE A 1 87 ? 3.357 -3.078 1.865 1.00 97.81 87 ILE A O 1
ATOM 707 N N . ALA A 1 88 ? 4.104 -4.637 3.292 1.00 96.25 88 ALA A N 1
ATOM 708 C CA . ALA A 1 88 ? 3.060 -4.414 4.287 1.00 96.25 88 ALA A CA 1
ATOM 709 C C . ALA A 1 88 ? 3.138 -2.994 4.866 1.00 96.25 88 ALA A C 1
ATOM 711 O O . ALA A 1 88 ? 2.109 -2.330 4.981 1.00 96.25 88 ALA A O 1
ATOM 712 N N . ARG A 1 89 ? 4.344 -2.491 5.167 1.00 97.25 89 ARG A N 1
ATOM 713 C CA . ARG A 1 89 ? 4.546 -1.104 5.610 1.00 97.25 89 ARG A CA 1
ATOM 714 C C . ARG A 1 89 ? 4.063 -0.107 4.558 1.00 97.25 89 ARG A C 1
ATOM 716 O O . ARG A 1 89 ? 3.261 0.757 4.890 1.00 97.25 89 ARG A O 1
ATOM 723 N N . TRP A 1 90 ? 4.487 -0.251 3.302 1.00 98.19 90 TRP A N 1
ATOM 724 C CA . TRP A 1 90 ? 4.009 0.593 2.199 1.00 98.19 90 TRP A CA 1
ATOM 725 C C . TRP A 1 90 ? 2.484 0.550 2.060 1.00 98.19 90 TRP A C 1
ATOM 727 O O . TRP A 1 90 ? 1.841 1.596 1.959 1.00 98.19 90 TRP A O 1
ATOM 737 N N . TYR A 1 91 ? 1.900 -0.649 2.129 1.00 97.50 91 TYR A N 1
ATOM 738 C CA . TYR A 1 91 ? 0.459 -0.835 2.042 1.00 97.50 91 TYR A CA 1
ATOM 739 C C . TYR A 1 91 ? -0.263 -0.031 3.129 1.00 97.50 91 TYR A C 1
ATOM 741 O O . TYR A 1 91 ? -1.120 0.799 2.819 1.00 97.50 91 TYR A O 1
ATOM 749 N N . TRP A 1 92 ? 0.140 -0.212 4.389 1.00 96.75 92 TRP A N 1
ATOM 750 C CA . TRP A 1 92 ? -0.476 0.457 5.532 1.00 96.75 92 TRP A CA 1
ATOM 751 C C . TRP A 1 92 ? -0.230 1.970 5.560 1.00 96.75 92 TRP A C 1
ATOM 753 O O . TRP A 1 92 ? -1.158 2.707 5.889 1.00 96.75 92 TRP A O 1
ATOM 763 N N . CYS A 1 93 ? 0.944 2.457 5.145 1.00 97.00 93 CYS A N 1
ATOM 764 C CA . CYS A 1 93 ? 1.198 3.892 4.954 1.00 97.00 93 CYS A CA 1
ATOM 765 C C . CYS A 1 93 ? 0.220 4.504 3.938 1.00 97.00 93 CYS A C 1
ATOM 767 O O . CYS A 1 93 ? -0.379 5.547 4.196 1.00 97.00 93 CYS A O 1
ATOM 769 N N . GLY A 1 94 ? -0.023 3.805 2.828 1.00 96.38 94 GLY A N 1
ATOM 770 C CA . GLY A 1 94 ? -1.021 4.181 1.832 1.00 96.38 94 GLY A CA 1
ATOM 771 C C . GLY A 1 94 ? -2.452 4.263 2.368 1.00 96.38 94 GLY A C 1
ATOM 772 O O . GLY A 1 94 ? -3.186 5.211 2.072 1.00 96.38 94 GLY A O 1
ATOM 773 N N . VAL A 1 95 ? -2.843 3.277 3.176 1.00 95.81 95 VAL A N 1
ATOM 774 C CA . VAL A 1 95 ? -4.169 3.203 3.802 1.00 95.81 95 VAL A CA 1
ATOM 775 C C . VAL A 1 95 ? -4.367 4.310 4.833 1.00 95.81 95 VAL A C 1
ATOM 777 O O . VAL A 1 95 ? -5.365 5.029 4.770 1.00 95.81 95 VAL A O 1
ATOM 780 N N . PHE A 1 96 ? -3.436 4.452 5.777 1.00 95.00 96 PHE A N 1
ATOM 781 C CA . PHE A 1 96 ? -3.593 5.361 6.911 1.00 95.00 96 PHE A CA 1
ATOM 782 C C . PHE A 1 96 ? -3.268 6.817 6.587 1.00 95.00 96 PHE A C 1
ATOM 784 O O . PHE A 1 96 ? -3.863 7.697 7.201 1.00 95.00 96 PHE A O 1
ATOM 791 N N . GLY A 1 97 ? -2.426 7.074 5.583 1.00 93.88 97 GLY A N 1
ATOM 792 C CA . GLY A 1 97 ? -2.298 8.404 4.983 1.00 93.88 97 GLY A CA 1
ATOM 793 C C . GLY A 1 97 ? -3.469 8.766 4.058 1.00 93.88 97 GLY A C 1
ATOM 794 O O . GLY A 1 97 ? -3.487 9.850 3.487 1.00 93.88 97 GLY A O 1
ATOM 795 N N . GLU A 1 98 ? -4.435 7.859 3.865 1.00 92.88 98 GLU A N 1
ATOM 796 C CA . GLU A 1 98 ? -5.586 8.023 2.970 1.00 92.88 98 GLU A CA 1
ATOM 797 C C . GLU A 1 98 ? -5.188 8.405 1.521 1.00 92.88 98 GLU A C 1
ATOM 799 O O . GLU A 1 98 ? -5.930 9.082 0.810 1.00 92.88 98 GLU A O 1
ATOM 804 N N . LEU A 1 99 ? -4.048 7.895 1.042 1.00 93.88 99 LEU A N 1
ATOM 805 C CA . LEU A 1 99 ? -3.313 8.418 -0.120 1.00 93.88 99 LEU A CA 1
ATOM 806 C C . LEU A 1 99 ? -3.863 8.009 -1.500 1.00 93.88 99 LEU A C 1
ATOM 808 O O . LEU A 1 99 ? -3.382 8.504 -2.519 1.00 93.88 99 LEU A O 1
ATOM 812 N N . TYR A 1 100 ? -4.863 7.124 -1.550 1.00 93.19 100 TYR A N 1
ATOM 813 C CA . TYR A 1 100 ? -5.457 6.613 -2.798 1.00 93.19 100 TYR A CA 1
ATOM 814 C C . TYR A 1 100 ? -6.922 7.021 -3.007 1.00 93.19 100 TYR A C 1
ATOM 816 O O . TYR A 1 100 ? -7.608 6.435 -3.851 1.00 93.19 100 TYR A O 1
ATOM 824 N N . GLY A 1 101 ? -7.409 8.007 -2.246 1.00 86.19 101 GLY A N 1
ATOM 825 C CA . GLY A 1 101 ? -8.752 8.577 -2.405 1.00 86.19 101 GLY A CA 1
ATOM 826 C C . GLY A 1 101 ? -8.865 9.583 -3.558 1.00 86.19 101 GLY A C 1
ATOM 827 O O . GLY A 1 101 ? -9.950 9.784 -4.097 1.00 86.19 101 GLY A O 1
ATOM 828 N N . SER A 1 102 ? -7.749 10.189 -3.969 1.00 81.44 102 SER A N 1
ATOM 829 C CA . SER A 1 102 ? -7.651 11.134 -5.087 1.00 81.44 102 SER A CA 1
ATOM 830 C C . SER A 1 102 ? -6.304 10.971 -5.801 1.00 81.44 102 SER A C 1
ATOM 832 O O . SER A 1 102 ? -5.363 10.423 -5.234 1.00 81.44 102 SER A O 1
ATOM 834 N N . ALA A 1 103 ? -6.219 11.388 -7.072 1.00 80.12 103 ALA A N 1
ATOM 835 C CA . ALA A 1 103 ? -4.992 11.332 -7.886 1.00 80.12 103 ALA A CA 1
ATOM 836 C C . ALA A 1 103 ? -4.263 9.963 -7.891 1.00 80.12 103 ALA A C 1
ATOM 838 O O . ALA A 1 103 ? -3.040 9.893 -8.037 1.00 80.12 103 ALA A O 1
ATOM 839 N N . ALA A 1 104 ? -5.019 8.866 -7.753 1.00 83.81 104 ALA A N 1
ATOM 840 C CA . ALA A 1 104 ? -4.466 7.531 -7.544 1.00 83.81 104 ALA A CA 1
ATOM 841 C C . ALA A 1 104 ? -3.564 7.069 -8.703 1.00 83.81 104 ALA A C 1
ATOM 843 O O . ALA A 1 104 ? -2.529 6.468 -8.451 1.00 83.81 104 ALA A O 1
ATOM 844 N 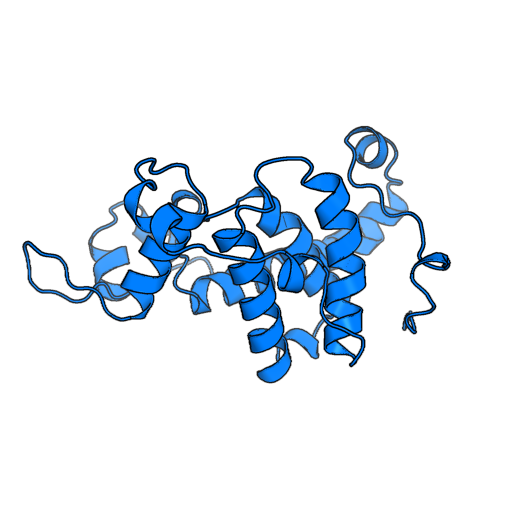N . GLU A 1 105 ? -3.890 7.414 -9.955 1.00 86.75 105 GLU A N 1
ATOM 845 C CA . GLU A 1 105 ? -3.097 7.022 -11.132 1.00 86.75 105 GLU A CA 1
ATOM 846 C C . GLU A 1 105 ? -1.654 7.549 -11.092 1.00 86.75 105 GLU A C 1
ATOM 848 O O . GLU A 1 105 ? -0.719 6.805 -11.387 1.00 86.75 105 GLU A O 1
ATOM 853 N N . THR A 1 106 ? -1.454 8.807 -10.681 1.00 89.19 106 THR A N 1
ATOM 854 C CA . THR A 1 106 ? -0.110 9.390 -10.532 1.00 89.19 106 THR A CA 1
ATOM 855 C C . THR A 1 106 ? 0.670 8.673 -9.438 1.00 89.19 106 THR A C 1
ATOM 857 O O . THR A 1 106 ? 1.857 8.395 -9.602 1.00 89.19 106 THR A O 1
ATOM 860 N N . ARG A 1 107 ? 0.003 8.338 -8.328 1.00 92.50 107 ARG A N 1
ATOM 861 C CA . ARG A 1 107 ? 0.634 7.611 -7.224 1.00 92.50 107 ARG A CA 1
ATOM 862 C C . ARG A 1 107 ? 0.990 6.177 -7.629 1.00 92.50 107 ARG A C 1
ATOM 864 O O . ARG A 1 107 ? 2.101 5.746 -7.352 1.00 92.50 107 ARG A O 1
ATOM 871 N N . PHE A 1 108 ? 0.134 5.493 -8.394 1.00 92.31 108 PHE A N 1
ATOM 872 C CA . PHE A 1 108 ? 0.433 4.164 -8.946 1.00 92.31 108 PHE A CA 1
ATOM 873 C C . PHE A 1 108 ? 1.715 4.165 -9.777 1.00 92.31 108 PHE A C 1
ATOM 875 O O . PHE A 1 108 ? 2.554 3.283 -9.611 1.00 92.31 108 PHE A O 1
ATOM 882 N N . ALA A 1 109 ? 1.860 5.156 -10.664 1.00 90.81 109 ALA A N 1
ATOM 883 C CA . ALA A 1 109 ? 3.027 5.285 -11.529 1.00 90.81 109 ALA A CA 1
ATOM 884 C C . ALA A 1 109 ? 4.330 5.408 -10.724 1.00 90.81 109 ALA A C 1
ATOM 886 O O . ALA A 1 109 ? 5.330 4.800 -11.099 1.00 90.81 109 ALA A O 1
ATOM 887 N N . LYS A 1 110 ? 4.297 6.142 -9.605 1.00 93.06 110 LYS A N 1
ATOM 888 C CA . LYS A 1 110 ? 5.430 6.254 -8.680 1.00 93.06 110 LYS A CA 1
ATOM 889 C C . LYS A 1 110 ? 5.676 4.962 -7.912 1.00 93.06 110 LYS A C 1
ATOM 891 O O . LYS A 1 110 ? 6.778 4.430 -7.961 1.00 93.06 110 LYS A O 1
ATOM 896 N N . ASP A 1 111 ? 4.650 4.414 -7.264 1.00 96.12 111 ASP A N 1
ATOM 897 C CA . ASP A 1 111 ? 4.790 3.244 -6.390 1.00 96.12 111 ASP A CA 1
ATOM 898 C C . ASP A 1 111 ? 5.334 2.012 -7.120 1.00 96.12 111 ASP A C 1
ATOM 900 O O . ASP A 1 111 ? 6.163 1.286 -6.573 1.00 96.12 111 ASP A O 1
ATOM 904 N N . ILE A 1 112 ? 4.896 1.776 -8.362 1.00 95.06 112 ILE A N 1
ATOM 905 C CA . ILE A 1 112 ? 5.344 0.626 -9.165 1.00 95.06 112 ILE A CA 1
ATOM 906 C C . ILE A 1 112 ? 6.846 0.707 -9.474 1.00 95.06 112 ILE A C 1
ATOM 908 O O . ILE A 1 112 ? 7.468 -0.320 -9.720 1.00 95.06 112 ILE A O 1
ATOM 912 N N . MET A 1 113 ? 7.440 1.899 -9.421 1.00 94.19 113 MET A N 1
ATOM 913 C CA . MET A 1 113 ? 8.870 2.101 -9.638 1.00 94.19 113 MET A CA 1
ATOM 914 C C . MET A 1 113 ? 9.645 2.204 -8.314 1.00 94.19 113 MET A C 1
ATOM 916 O O . MET A 1 113 ? 10.677 1.555 -8.142 1.00 94.19 113 MET A O 1
ATOM 920 N N . GLU A 1 114 ? 9.136 2.983 -7.357 1.00 96.81 114 GLU A N 1
ATOM 921 C CA . GLU A 1 114 ? 9.788 3.244 -6.069 1.00 96.81 114 GLU A CA 1
ATOM 922 C C . GLU A 1 114 ? 9.816 2.008 -5.169 1.00 96.81 114 GLU A C 1
ATOM 924 O O . GLU A 1 114 ? 10.839 1.736 -4.542 1.00 96.81 114 GLU A O 1
ATOM 929 N N . VAL A 1 115 ? 8.728 1.231 -5.105 1.00 97.81 115 VAL A N 1
ATOM 930 C CA . VAL A 1 115 ? 8.658 0.083 -4.189 1.00 97.81 115 VAL A CA 1
ATOM 931 C C . VAL A 1 115 ? 9.658 -1.006 -4.587 1.00 97.81 115 VAL A C 1
ATOM 933 O O . VAL A 1 115 ? 10.457 -1.375 -3.725 1.00 97.81 115 VAL A O 1
ATOM 936 N N . PRO A 1 116 ? 9.721 -1.500 -5.843 1.00 96.56 116 PRO A N 1
ATOM 937 C CA . PRO A 1 116 ? 10.748 -2.470 -6.226 1.00 96.56 116 PRO A CA 1
ATOM 938 C C . PRO A 1 116 ? 12.175 -1.950 -6.006 1.00 96.56 116 PRO A C 1
ATOM 940 O O . PRO A 1 116 ? 13.022 -2.685 -5.497 1.00 96.56 116 PRO A O 1
ATOM 943 N N . ALA A 1 117 ? 12.432 -0.671 -6.304 1.00 95.88 117 ALA A N 1
ATOM 944 C CA . ALA A 1 117 ? 13.734 -0.051 -6.066 1.00 95.88 117 ALA A CA 1
ATOM 945 C C . ALA A 1 117 ? 14.099 -0.011 -4.570 1.00 95.88 117 ALA A C 1
ATOM 947 O O . ALA A 1 117 ? 15.251 -0.271 -4.209 1.00 95.88 117 ALA A O 1
ATOM 948 N N . TRP A 1 118 ? 13.135 0.272 -3.690 1.00 97.56 118 TRP A N 1
ATOM 949 C CA . TRP A 1 118 ? 13.305 0.264 -2.233 1.00 97.56 118 TRP A CA 1
ATOM 950 C C . TRP A 1 118 ? 13.551 -1.140 -1.669 1.00 97.56 118 TRP A C 1
ATOM 952 O O . TRP A 1 118 ? 14.334 -1.322 -0.725 1.00 97.56 118 TRP A O 1
ATOM 962 N N . LEU A 1 119 ? 12.916 -2.163 -2.247 1.00 96.12 119 LEU A N 1
ATOM 963 C CA . LEU A 1 119 ? 13.209 -3.558 -1.905 1.00 96.12 119 LEU A CA 1
ATOM 964 C C . LEU A 1 119 ? 14.671 -3.907 -2.220 1.00 96.12 119 LEU A C 1
ATOM 966 O O . LEU A 1 119 ? 15.308 -4.589 -1.421 1.00 96.12 119 LEU A O 1
ATOM 970 N N . ASP A 1 120 ? 15.222 -3.346 -3.299 1.00 94.62 120 ASP A N 1
ATOM 971 C CA . ASP A 1 120 ? 16.619 -3.517 -3.719 1.00 94.62 120 ASP A CA 1
ATOM 972 C C . ASP A 1 120 ? 17.613 -2.558 -3.023 1.00 94.62 120 ASP A C 1
ATOM 974 O O . ASP A 1 120 ? 18.794 -2.528 -3.370 1.00 94.62 120 ASP A O 1
ATOM 978 N N . GLY A 1 121 ? 17.168 -1.805 -2.008 1.00 94.44 121 GLY A N 1
ATOM 979 C CA . GLY A 1 121 ? 18.030 -0.971 -1.160 1.00 94.44 121 GLY A CA 1
ATOM 980 C C . GLY A 1 121 ? 18.090 0.516 -1.519 1.00 94.44 121 GLY A C 1
ATOM 981 O O . GLY A 1 121 ? 18.893 1.241 -0.935 1.00 94.44 121 GLY A O 1
ATOM 982 N N . SER A 1 122 ? 17.245 0.990 -2.439 1.00 95.62 122 SER A N 1
ATOM 983 C CA . SER A 1 122 ? 17.051 2.434 -2.677 1.00 95.62 122 SER A CA 1
ATOM 984 C C . SER A 1 122 ? 16.322 3.106 -1.494 1.00 95.62 122 SER A C 1
ATOM 986 O O . SER A 1 122 ? 15.896 2.403 -0.576 1.00 95.62 122 SER A O 1
ATOM 988 N N . PRO A 1 123 ? 16.169 4.445 -1.468 1.00 96.38 123 PRO A N 1
ATOM 989 C CA . PRO A 1 123 ? 15.409 5.140 -0.423 1.00 96.38 123 PRO A CA 1
ATOM 990 C C . PRO A 1 123 ? 13.932 4.723 -0.322 1.00 96.38 123 PRO A C 1
ATOM 992 O O . PRO A 1 123 ? 13.400 4.057 -1.210 1.00 96.38 123 PRO A O 1
ATOM 995 N N . GLU A 1 124 ? 13.275 5.120 0.773 1.00 97.44 124 GLU A N 1
ATOM 996 C CA . GLU A 1 124 ? 11.851 4.832 0.997 1.00 97.44 124 GLU A CA 1
ATOM 997 C C . GLU A 1 124 ? 10.956 5.504 -0.066 1.00 97.44 124 GLU A C 1
ATOM 999 O O . GLU A 1 124 ? 11.216 6.653 -0.432 1.00 97.44 124 GLU A O 1
ATOM 1004 N N . PRO A 1 125 ? 9.884 4.829 -0.531 1.00 97.62 125 PRO A N 1
ATOM 1005 C CA . PRO A 1 125 ? 8.905 5.413 -1.439 1.00 97.62 125 PRO A CA 1
ATOM 1006 C C . PRO A 1 125 ? 8.225 6.637 -0.833 1.00 97.62 125 PRO A C 1
ATOM 1008 O O . PRO A 1 125 ? 7.945 6.673 0.369 1.00 97.62 125 PRO A O 1
ATOM 1011 N N . VAL A 1 126 ? 7.828 7.583 -1.678 1.00 96.44 126 VAL A N 1
ATOM 1012 C CA . VAL A 1 126 ? 7.081 8.783 -1.282 1.00 96.44 126 VAL A CA 1
ATOM 1013 C C . VAL A 1 126 ? 5.796 8.409 -0.544 1.00 96.44 126 VAL A C 1
ATOM 1015 O O . VAL A 1 126 ? 5.443 9.050 0.434 1.00 96.44 126 VAL A O 1
ATOM 1018 N N . THR A 1 127 ? 5.123 7.319 -0.923 1.00 97.06 127 THR A N 1
ATOM 1019 C CA . THR A 1 127 ? 3.933 6.822 -0.206 1.00 97.06 127 THR A CA 1
ATOM 1020 C C . THR A 1 127 ? 4.221 6.400 1.238 1.00 97.06 127 THR A C 1
ATOM 1022 O O . THR A 1 127 ? 3.350 6.542 2.094 1.00 97.06 127 THR A O 1
ATOM 1025 N N . VAL A 1 128 ? 5.426 5.905 1.540 1.00 98.00 128 VAL A N 1
ATOM 1026 C CA . VAL A 1 128 ? 5.831 5.601 2.923 1.00 98.00 128 VAL A CA 1
ATOM 1027 C C . VAL A 1 128 ? 6.090 6.893 3.698 1.00 98.00 128 VAL A C 1
ATOM 1029 O O . VAL A 1 128 ? 5.665 6.996 4.846 1.00 98.00 128 VAL A O 1
ATOM 1032 N N . LEU A 1 129 ? 6.730 7.879 3.064 1.00 96.75 129 LEU A N 1
ATOM 1033 C CA . LEU A 1 129 ? 7.060 9.173 3.672 1.00 96.75 129 LEU A CA 1
ATOM 1034 C C . LEU A 1 129 ? 5.815 10.042 3.931 1.00 96.75 129 LEU A C 1
ATOM 1036 O O . LEU A 1 129 ? 5.674 10.610 5.010 1.00 96.75 129 LEU A O 1
ATOM 1040 N N . ASP A 1 130 ? 4.893 10.102 2.968 1.00 95.31 130 ASP A N 1
ATOM 1041 C CA . ASP A 1 130 ? 3.618 10.831 3.059 1.00 95.31 130 ASP A CA 1
ATOM 1042 C C . ASP A 1 130 ? 2.614 10.152 4.007 1.00 95.31 130 ASP A C 1
ATOM 1044 O O . ASP A 1 130 ? 1.617 10.757 4.407 1.00 95.31 130 ASP A O 1
ATOM 1048 N N . GLY A 1 131 ? 2.823 8.867 4.313 1.00 94.44 131 GLY A N 1
ATOM 1049 C CA . GLY A 1 131 ? 1.897 8.014 5.052 1.00 94.44 131 GLY A CA 1
ATOM 1050 C C . GLY A 1 131 ? 1.831 8.345 6.539 1.00 94.44 131 GLY A C 1
ATOM 1051 O O . GLY A 1 131 ? 2.314 7.574 7.367 1.00 94.44 131 GLY A O 1
ATOM 1052 N N . VAL A 1 132 ? 1.214 9.475 6.883 1.00 90.81 132 VAL A N 1
ATOM 1053 C CA . VAL A 1 132 ? 1.081 9.966 8.260 1.00 90.81 132 VAL A CA 1
ATOM 1054 C C . VAL A 1 132 ? -0.351 9.800 8.758 1.00 90.81 132 VAL A C 1
ATOM 1056 O O . VAL A 1 132 ? -1.296 10.297 8.149 1.00 90.81 132 VAL A O 1
ATOM 1059 N N . LEU A 1 133 ? -0.508 9.162 9.921 1.00 88.75 133 LEU A N 1
ATOM 1060 C CA . LEU A 1 133 ? -1.769 9.123 10.655 1.00 88.75 133 LEU A CA 1
ATOM 1061 C C . LEU A 1 133 ? -1.701 10.032 11.881 1.00 88.75 133 LEU A C 1
ATOM 1063 O O . LEU A 1 133 ? -0.998 9.740 12.847 1.00 88.75 133 LEU A O 1
ATOM 1067 N N . LEU A 1 134 ? -2.482 11.108 11.867 1.00 88.69 134 LEU A N 1
ATOM 1068 C CA . LEU A 1 134 ? -2.632 11.984 13.027 1.00 88.69 134 LEU A CA 1
ATOM 1069 C C . LEU A 1 134 ? -3.620 11.376 14.028 1.00 88.69 134 LEU A C 1
ATOM 1071 O O . LEU A 1 134 ? -4.676 10.887 13.631 1.00 88.69 134 LEU A O 1
ATOM 1075 N N . ALA A 1 135 ? -3.323 11.451 15.327 1.00 88.50 135 ALA A N 1
ATOM 1076 C CA . ALA A 1 135 ? -4.191 10.895 16.372 1.00 88.50 135 ALA A CA 1
ATOM 1077 C C . ALA A 1 135 ? -5.627 11.455 16.306 1.00 88.50 135 ALA A C 1
ATOM 1079 O O . ALA A 1 135 ? -6.592 10.698 16.386 1.00 88.50 135 ALA A O 1
ATOM 1080 N N . ASP A 1 136 ? -5.781 12.753 16.035 1.00 90.81 136 ASP A N 1
ATOM 1081 C CA . ASP A 1 136 ? -7.088 13.415 15.900 1.00 90.81 136 ASP A CA 1
ATOM 1082 C C . ASP A 1 136 ? -7.931 12.854 14.749 1.00 90.81 136 ASP A C 1
ATOM 1084 O O . ASP A 1 136 ? -9.169 12.891 14.775 1.00 90.81 136 ASP A O 1
ATOM 1088 N N . ARG A 1 137 ? -7.279 12.270 13.735 1.00 88.69 137 ARG A N 1
ATOM 1089 C CA . ARG A 1 137 ? -7.980 11.606 12.638 1.00 88.69 137 ARG A CA 1
ATOM 1090 C C .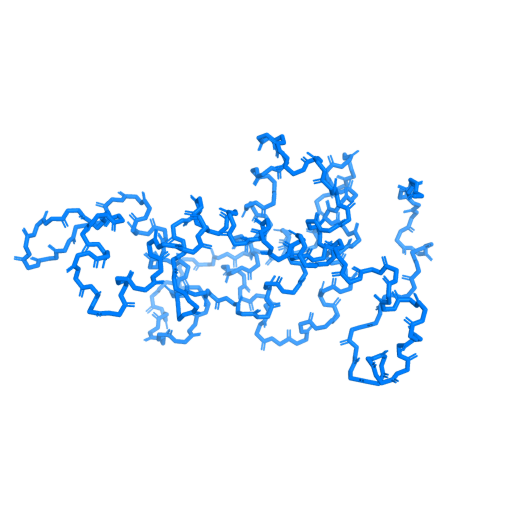 ARG A 1 137 ? -8.825 10.444 13.157 1.00 88.69 137 ARG A C 1
ATOM 1092 O O . ARG A 1 137 ? -9.922 10.248 12.640 1.00 88.69 137 ARG A O 1
ATOM 1099 N N . LEU A 1 138 ? -8.380 9.736 14.199 1.00 86.19 138 LEU A N 1
ATOM 1100 C CA . LEU A 1 138 ? -9.127 8.640 14.833 1.00 86.19 138 LEU A CA 1
ATOM 1101 C C . LEU A 1 138 ? -10.470 9.114 15.391 1.00 86.19 138 LEU A C 1
ATOM 1103 O O . LEU A 1 138 ? -11.490 8.455 15.203 1.00 86.19 138 LEU A O 1
ATOM 1107 N N . LEU A 1 139 ? -10.488 10.293 16.016 1.00 88.75 139 LEU A N 1
ATOM 1108 C CA . LEU A 1 139 ? -11.680 10.862 16.654 1.00 88.75 139 LEU A CA 1
ATOM 1109 C C . LEU A 1 139 ? -12.743 11.305 15.633 1.00 88.75 139 LEU A C 1
ATOM 1111 O O . LEU A 1 139 ? -13.937 11.388 15.940 1.00 88.75 139 LEU A O 1
ATOM 1115 N N . THR A 1 140 ? -12.321 11.581 14.399 1.00 87.75 140 THR A N 1
ATOM 1116 C CA . THR A 1 140 ? -13.176 12.102 13.320 1.00 87.75 140 THR A CA 1
ATOM 1117 C C . THR A 1 140 ? -13.575 11.037 12.294 1.00 87.75 140 THR A C 1
ATOM 1119 O O . THR A 1 140 ? -14.397 11.283 11.407 1.00 87.75 140 THR A O 1
ATOM 1122 N N . MET A 1 141 ? -13.038 9.823 12.396 1.00 88.31 141 MET A N 1
ATOM 1123 C CA . MET A 1 141 ? -13.215 8.752 11.418 1.00 88.31 141 MET A CA 1
ATOM 1124 C C . MET A 1 141 ? -14.528 7.989 11.617 1.00 88.31 141 MET A C 1
ATOM 1126 O O . MET A 1 141 ? -14.575 6.913 12.200 1.00 88.31 141 MET A O 1
ATOM 1130 N N . ARG A 1 142 ? -15.625 8.566 11.117 1.00 84.44 142 ARG A N 1
ATOM 1131 C CA . ARG A 1 142 ? -16.988 8.038 11.331 1.00 84.44 142 ARG A CA 1
ATOM 1132 C C . ARG A 1 142 ? -17.573 7.266 10.148 1.00 84.44 142 ARG A C 1
ATOM 1134 O O . ARG A 1 142 ? -18.584 6.585 10.294 1.00 84.44 142 ARG A O 1
ATOM 1141 N N . SER A 1 143 ? -16.977 7.389 8.962 1.00 87.75 143 SER A N 1
ATOM 1142 C CA . SER A 1 143 ? -17.505 6.773 7.743 1.00 87.75 143 SER A CA 1
ATOM 1143 C C . SER A 1 143 ? -16.931 5.380 7.517 1.00 87.75 143 SER A C 1
ATOM 1145 O O . SER A 1 143 ? -15.722 5.225 7.363 1.00 87.75 143 SER A O 1
ATOM 1147 N N . ARG A 1 144 ? -17.815 4.390 7.346 1.00 84.50 144 ARG A N 1
ATOM 1148 C CA . ARG A 1 144 ? -17.461 3.013 6.952 1.00 84.50 144 ARG A CA 1
ATOM 1149 C C . ARG A 1 144 ? -16.783 2.904 5.575 1.00 84.50 144 ARG A C 1
ATOM 1151 O O . ARG A 1 144 ? -16.288 1.839 5.219 1.00 84.50 144 ARG A O 1
ATOM 1158 N N . LEU A 1 145 ? -16.825 3.975 4.776 1.00 86.25 145 LEU A N 1
ATOM 1159 C CA . LEU A 1 145 ? -16.178 4.046 3.464 1.00 86.25 145 LEU A CA 1
ATOM 1160 C C . LEU A 1 145 ? -14.732 4.557 3.537 1.00 86.25 145 LEU A C 1
ATOM 1162 O O . LEU A 1 145 ? -14.014 4.406 2.556 1.00 86.25 145 LEU A O 1
ATOM 1166 N N . SER A 1 146 ? -14.303 5.148 4.660 1.00 89.62 146 SER A N 1
ATOM 1167 C CA . SER A 1 146 ? -12.916 5.606 4.819 1.00 89.62 146 SER A CA 1
ATOM 1168 C C . SER A 1 146 ? -11.962 4.415 4.789 1.00 89.62 146 SER A C 1
ATOM 1170 O O . SER A 1 146 ? -12.199 3.393 5.440 1.00 89.62 146 SER A O 1
ATOM 1172 N N . ALA A 1 147 ? -10.864 4.564 4.050 1.00 92.25 147 ALA A N 1
ATOM 1173 C CA . ALA A 1 147 ? -9.828 3.547 3.996 1.00 92.25 147 ALA A CA 1
ATOM 1174 C C . ALA A 1 147 ? -9.196 3.341 5.370 1.00 92.25 147 ALA A C 1
ATOM 1176 O O . ALA A 1 147 ? -9.109 2.208 5.834 1.00 92.25 147 ALA A O 1
ATOM 1177 N N . ALA A 1 148 ? -8.854 4.427 6.064 1.00 92.62 148 ALA A N 1
ATOM 1178 C CA . ALA A 1 148 ? -8.317 4.344 7.412 1.00 92.62 148 ALA A CA 1
ATOM 1179 C C . ALA A 1 148 ? -9.295 3.632 8.368 1.00 92.62 148 ALA A C 1
ATOM 1181 O O . ALA A 1 148 ? -8.857 2.807 9.166 1.00 92.62 148 ALA A O 1
ATOM 1182 N N . TYR A 1 149 ? -10.614 3.845 8.227 1.00 92.12 149 TYR A N 1
ATOM 1183 C CA . TYR A 1 149 ? -11.621 3.182 9.075 1.00 92.12 149 TYR A CA 1
ATOM 1184 C C . TYR A 1 149 ? -11.579 1.668 8.901 1.00 92.12 149 TYR A C 1
ATOM 1186 O O . TYR A 1 149 ? -11.492 0.911 9.869 1.00 92.12 149 TYR A O 1
ATOM 1194 N N . LYS A 1 150 ? -11.608 1.221 7.645 1.00 92.62 150 LYS A N 1
ATOM 1195 C CA . LYS A 1 150 ? -11.504 -0.199 7.311 1.00 92.62 150 LYS A CA 1
ATOM 1196 C C . LYS A 1 150 ? -10.149 -0.772 7.716 1.00 92.62 150 LYS A C 1
ATOM 1198 O O . LYS A 1 150 ? -10.090 -1.895 8.201 1.00 92.62 150 LYS A O 1
ATOM 1203 N N . GLY A 1 151 ? -9.078 0.006 7.571 1.00 93.50 151 GLY A N 1
ATOM 1204 C CA . GLY A 1 151 ? -7.740 -0.388 7.992 1.00 93.50 151 GLY A CA 1
ATOM 1205 C C . GLY A 1 151 ? -7.661 -0.653 9.492 1.00 93.50 151 GLY A C 1
ATOM 1206 O O . GLY A 1 151 ? -7.181 -1.706 9.900 1.00 93.50 151 GLY A O 1
ATOM 1207 N N . PHE A 1 152 ? -8.226 0.238 10.310 1.00 91.38 152 PHE A N 1
ATOM 1208 C CA . PHE A 1 152 ? -8.349 0.019 11.751 1.00 91.38 152 PHE A CA 1
ATOM 1209 C C . PHE A 1 152 ? -9.180 -1.206 12.086 1.00 91.38 152 PHE A C 1
ATOM 1211 O O . PHE A 1 152 ? -8.776 -2.002 12.928 1.00 91.38 152 PHE A O 1
ATOM 1218 N N . HIS A 1 153 ? -10.316 -1.383 11.415 1.00 88.50 153 HIS A N 1
ATOM 1219 C CA . HIS A 1 153 ? -11.144 -2.566 11.602 1.00 88.50 153 HIS A CA 1
ATOM 1220 C C . HIS A 1 153 ? -10.349 -3.859 11.350 1.00 88.50 153 HIS A C 1
ATOM 1222 O O . HIS A 1 153 ? -10.383 -4.769 12.177 1.00 88.50 153 HIS A O 1
ATOM 1228 N N . VAL A 1 154 ? -9.576 -3.914 10.263 1.00 90.81 154 VAL A N 1
ATOM 1229 C CA . VAL A 1 154 ? -8.711 -5.053 9.923 1.00 90.81 154 VAL A CA 1
ATOM 1230 C C . VAL A 1 154 ? -7.611 -5.271 10.961 1.00 90.81 154 VAL A C 1
ATOM 1232 O O . VAL A 1 154 ? -7.421 -6.401 11.409 1.00 90.81 154 VAL A O 1
ATOM 1235 N N . LEU A 1 155 ? -6.913 -4.215 11.387 1.00 89.75 155 LEU A N 1
ATOM 1236 C CA . LEU A 1 155 ? -5.867 -4.342 12.405 1.00 89.75 155 LEU A CA 1
ATOM 1237 C C . LEU A 1 155 ? -6.428 -4.798 13.754 1.00 89.75 155 LEU A C 1
ATOM 1239 O O . LEU A 1 155 ? -5.834 -5.657 14.390 1.00 89.75 155 LEU A O 1
ATOM 1243 N N . LEU A 1 156 ? -7.596 -4.304 14.165 1.00 88.19 156 LEU A N 1
ATOM 1244 C CA . LEU A 1 156 ? -8.254 -4.773 15.386 1.00 88.19 156 LEU A CA 1
ATOM 1245 C C . LEU A 1 156 ? -8.573 -6.269 15.312 1.00 88.19 156 LEU A C 1
ATOM 1247 O O . LEU A 1 156 ? -8.329 -6.994 16.274 1.00 88.19 156 LEU A O 1
ATOM 1251 N N . MET A 1 157 ? -9.078 -6.751 14.173 1.00 83.88 157 MET A N 1
ATOM 1252 C CA . MET A 1 157 ? -9.297 -8.187 13.971 1.00 83.88 157 MET A CA 1
ATOM 1253 C C . MET A 1 157 ? -7.981 -8.969 14.043 1.00 83.88 157 MET A C 1
ATOM 1255 O O . MET A 1 157 ? -7.930 -10.025 14.668 1.00 83.88 157 MET A O 1
ATOM 1259 N N . ARG A 1 158 ? -6.901 -8.429 13.468 1.00 85.25 158 ARG A N 1
ATOM 1260 C CA . ARG A 1 158 ? -5.564 -9.031 13.526 1.00 85.25 158 ARG A CA 1
ATOM 1261 C C . ARG A 1 158 ? -4.994 -9.112 14.943 1.00 85.25 158 ARG A C 1
ATOM 1263 O O . ARG A 1 158 ? -4.387 -10.125 15.269 1.00 85.25 158 ARG A O 1
ATOM 1270 N N . GLU A 1 159 ? -5.237 -8.107 15.777 1.00 88.25 159 GLU A N 1
ATOM 1271 C CA . GLU A 1 159 ? -4.835 -8.080 17.193 1.00 88.25 159 GLU A CA 1
ATOM 1272 C C . GLU A 1 159 ? -5.788 -8.878 18.108 1.00 88.25 159 GLU A C 1
ATOM 1274 O O . GLU A 1 159 ? -5.694 -8.822 19.334 1.00 88.25 159 GLU A O 1
ATOM 1279 N N . GLY A 1 160 ? -6.724 -9.645 17.535 1.00 84.00 160 GLY A N 1
ATOM 1280 C CA . GLY A 1 160 ? -7.594 -10.544 18.292 1.00 84.00 160 GLY A CA 1
ATOM 1281 C C . GLY A 1 160 ? -8.759 -9.845 18.992 1.00 84.00 160 GLY A C 1
ATOM 1282 O O . GLY A 1 160 ? -9.209 -10.309 20.046 1.00 84.00 160 GLY A O 1
ATOM 1283 N N . ALA A 1 161 ? -9.269 -8.747 18.421 1.00 84.81 161 ALA A N 1
ATOM 1284 C CA . ALA A 1 161 ? -10.470 -8.088 18.923 1.00 84.81 161 ALA A CA 1
ATOM 1285 C C . ALA A 1 161 ? -11.617 -9.090 19.130 1.00 84.81 161 ALA A C 1
ATOM 1287 O O . ALA A 1 161 ? -11.839 -10.021 18.347 1.00 84.81 161 ALA A O 1
ATOM 1288 N N . ARG A 1 162 ? -12.349 -8.890 20.228 1.00 83.25 162 ARG A N 1
ATOM 1289 C CA . ARG A 1 162 ? -13.440 -9.766 20.652 1.00 83.25 162 ARG A CA 1
ATOM 1290 C C . ARG A 1 162 ? -14.780 -9.150 20.303 1.00 83.25 162 ARG A C 1
ATOM 1292 O O . ARG A 1 162 ? -14.988 -7.949 20.457 1.00 83.25 162 ARG A O 1
ATOM 1299 N N . ASP A 1 163 ? -15.699 -9.997 19.867 1.00 78.88 163 ASP A N 1
ATOM 1300 C CA . ASP A 1 163 ? -17.090 -9.615 19.676 1.00 78.88 163 ASP A CA 1
ATOM 1301 C C . ASP A 1 163 ? -17.710 -9.232 21.026 1.00 78.88 163 ASP A C 1
ATOM 1303 O O . ASP A 1 163 ? -17.739 -10.043 21.950 1.00 78.88 163 ASP A O 1
ATOM 1307 N N . PHE A 1 164 ? -18.236 -8.011 21.141 1.00 79.00 164 PHE A N 1
ATOM 1308 C CA . PHE A 1 164 ? -18.784 -7.505 22.406 1.00 79.00 164 PHE A CA 1
ATOM 1309 C C . PHE A 1 164 ? -19.964 -8.325 22.937 1.00 79.00 164 PHE A C 1
ATOM 1311 O O . PHE A 1 164 ? -20.192 -8.349 24.143 1.00 79.00 164 PHE A O 1
ATOM 1318 N N . ARG A 1 165 ? -20.721 -8.998 22.060 1.00 76.94 165 ARG A N 1
ATOM 1319 C CA . ARG A 1 165 ? -21.889 -9.790 22.463 1.00 76.94 165 ARG A CA 1
ATOM 1320 C C . ARG A 1 165 ? -21.511 -11.186 22.956 1.00 76.94 165 ARG A C 1
ATOM 1322 O O . ARG A 1 165 ? -22.081 -11.656 23.931 1.00 76.94 165 ARG A O 1
ATOM 1329 N N . SER A 1 166 ? -20.612 -11.873 22.255 1.00 79.44 166 SER A N 1
ATOM 1330 C CA . SER A 1 166 ? -20.260 -13.276 22.527 1.00 79.44 166 SER A CA 1
ATOM 1331 C C . SER A 1 166 ? -18.931 -13.461 23.259 1.00 79.44 166 SER A C 1
ATOM 1333 O O . SER A 1 166 ? -18.643 -14.566 23.708 1.00 79.44 166 SER A O 1
ATOM 1335 N N . GLY A 1 167 ? -18.096 -12.423 23.347 1.00 79.50 167 GLY A N 1
ATOM 1336 C CA . GLY A 1 167 ? -16.744 -12.492 23.910 1.00 79.50 167 GLY A CA 1
ATOM 1337 C C . GLY A 1 167 ? -15.753 -13.311 23.075 1.00 79.50 167 GLY A C 1
ATOM 1338 O O . GLY A 1 167 ? -14.587 -13.424 23.452 1.00 79.50 167 GLY A O 1
ATOM 1339 N N . GLN A 1 168 ? -16.191 -13.877 21.947 1.00 77.38 168 GLN A N 1
ATOM 1340 C CA . GLN A 1 168 ? -15.353 -14.683 21.067 1.00 77.38 168 GLN A CA 1
ATOM 1341 C C . GLN A 1 168 ? -14.380 -13.795 20.298 1.00 77.38 168 GLN A C 1
ATOM 1343 O O . GLN A 1 168 ? -14.756 -12.731 19.798 1.00 77.38 168 GLN A O 1
ATOM 1348 N N . THR A 1 169 ? -13.136 -14.251 20.174 1.00 72.00 169 THR A N 1
ATOM 1349 C CA . THR A 1 169 ? -12.157 -13.633 19.280 1.00 72.00 169 THR A CA 1
ATOM 1350 C C . THR A 1 169 ? -12.624 -13.763 17.838 1.00 72.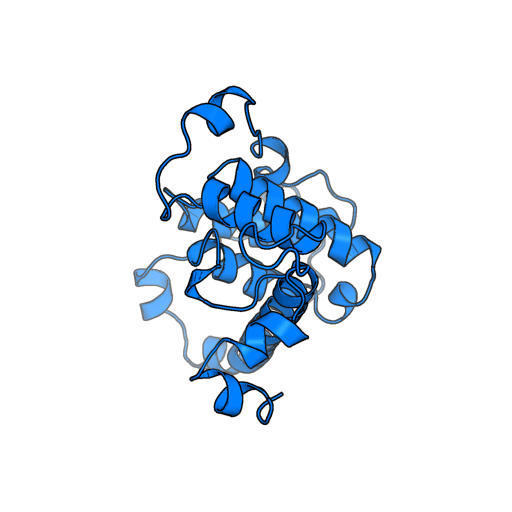00 169 THR A C 1
ATOM 1352 O O . THR A 1 169 ? -13.166 -14.795 17.427 1.00 72.00 169 THR A O 1
ATOM 1355 N N . TYR A 1 170 ? -12.418 -12.708 17.061 1.00 66.00 170 TYR A N 1
ATOM 1356 C CA . TYR A 1 170 ? -12.676 -12.752 15.634 1.00 66.00 170 TYR A CA 1
ATOM 1357 C C . TYR A 1 170 ? -11.538 -13.504 14.933 1.00 66.00 170 TYR A C 1
ATOM 1359 O O . TYR A 1 170 ? -10.503 -12.926 14.628 1.00 66.00 170 TYR A O 1
ATOM 1367 N N . ASP A 1 171 ? -11.714 -14.806 14.715 1.00 64.06 171 ASP A N 1
ATOM 1368 C CA . ASP A 1 171 ? -10.797 -15.636 13.924 1.00 64.06 171 ASP A CA 1
ATOM 1369 C C . ASP A 1 171 ? -11.461 -16.080 12.607 1.00 64.06 171 ASP A C 1
ATOM 1371 O O . ASP A 1 171 ? -12.693 -16.105 12.497 1.00 64.06 171 ASP A O 1
ATOM 1375 N N . GLN A 1 172 ? -10.658 -16.461 11.609 1.00 61.47 172 GLN A N 1
ATOM 1376 C CA . GLN A 1 172 ? -11.098 -16.966 10.303 1.00 61.47 172 GLN A CA 1
ATOM 1377 C C . GLN A 1 172 ? -12.169 -18.057 10.438 1.00 61.47 172 GLN A C 1
ATOM 1379 O O . GLN A 1 172 ? -13.145 -18.083 9.686 1.00 61.47 172 GLN A O 1
ATOM 1384 N N . THR A 1 173 ? -12.034 -18.923 11.442 1.00 59.62 173 THR A N 1
ATOM 1385 C CA . THR A 1 173 ? -12.991 -19.997 11.727 1.00 59.62 173 THR A CA 1
ATOM 1386 C C . THR A 1 173 ? -14.381 -19.448 12.058 1.00 59.62 173 THR A C 1
ATOM 1388 O O . THR A 1 173 ? -15.382 -19.890 11.491 1.00 59.62 173 THR A O 1
ATOM 1391 N N . VAL A 1 174 ? -14.444 -18.434 12.926 1.00 60.19 174 VAL A N 1
ATOM 1392 C CA . VAL A 1 174 ? -15.687 -17.762 13.336 1.00 60.19 174 VAL A CA 1
ATOM 1393 C C . VAL A 1 174 ? -16.248 -16.917 12.191 1.00 60.19 174 VAL A C 1
ATOM 1395 O O . VAL A 1 174 ? -17.464 -16.859 12.007 1.00 60.19 174 VAL A O 1
ATOM 1398 N N . PHE A 1 175 ? -15.373 -16.294 11.400 1.00 59.53 175 PHE A N 1
ATOM 1399 C CA . PHE A 1 175 ? -15.742 -15.481 10.246 1.00 59.53 175 PHE A CA 1
ATOM 1400 C C . PHE A 1 175 ? -16.497 -16.273 9.181 1.00 59.53 175 PHE A C 1
ATOM 1402 O O . PHE A 1 175 ? -17.602 -15.890 8.792 1.00 59.53 175 PHE A O 1
ATOM 1409 N N . PHE A 1 176 ? -15.917 -17.386 8.730 1.00 60.31 176 PHE A N 1
ATOM 1410 C CA . PHE A 1 176 ? -16.537 -18.226 7.712 1.00 60.31 176 PHE A CA 1
ATOM 1411 C C . PHE A 1 176 ? -17.751 -18.977 8.276 1.00 60.31 176 PHE A C 1
ATOM 1413 O O . PHE A 1 176 ? -18.773 -19.053 7.609 1.00 60.31 176 PHE A O 1
ATOM 1420 N N . ALA A 1 177 ? -17.721 -19.422 9.537 1.00 59.31 177 ALA A N 1
ATOM 1421 C CA . ALA A 1 177 ? -18.895 -20.047 10.159 1.00 59.31 177 ALA A CA 1
ATOM 1422 C C . ALA A 1 177 ? -20.119 -19.112 10.247 1.00 59.31 177 ALA A C 1
ATOM 1424 O O . ALA A 1 177 ? -21.254 -19.581 10.240 1.00 59.31 177 ALA A O 1
ATOM 1425 N N . LYS A 1 178 ? -19.906 -17.791 10.330 1.00 57.12 178 LYS A N 1
ATOM 1426 C CA . LYS A 1 178 ? -20.978 -16.784 10.408 1.00 57.12 178 LYS A CA 1
ATOM 1427 C C . LYS A 1 178 ? -21.365 -16.175 9.055 1.00 57.12 178 LYS A C 1
ATOM 1429 O O . LYS A 1 178 ? -22.281 -15.355 9.025 1.00 57.12 178 LYS A O 1
ATOM 1434 N N . ASP A 1 179 ? -20.701 -16.532 7.953 1.00 58.78 179 ASP A N 1
ATOM 1435 C CA . ASP A 1 179 ? -21.028 -16.034 6.611 1.00 58.78 179 ASP A CA 1
ATOM 1436 C C . ASP A 1 179 ? -21.748 -17.106 5.781 1.00 58.78 179 ASP A C 1
ATOM 1438 O O . ASP A 1 179 ? -21.087 -18.018 5.275 1.00 58.78 179 ASP A O 1
ATOM 1442 N N . PRO A 1 180 ? -23.068 -16.971 5.549 1.00 53.47 180 PRO A N 1
ATOM 1443 C CA . PRO A 1 180 ? -23.848 -17.930 4.763 1.00 53.47 180 PRO A CA 1
ATOM 1444 C C . PRO A 1 180 ? -23.375 -18.088 3.308 1.00 53.47 180 PRO A C 1
ATOM 1446 O O . PRO A 1 180 ? -23.825 -18.992 2.614 1.00 53.47 180 PRO A O 1
ATOM 1449 N N . ARG A 1 181 ? -22.499 -17.199 2.813 1.00 54.38 181 ARG A N 1
ATOM 1450 C CA . ARG A 1 181 ? -21.965 -17.211 1.437 1.00 54.38 181 ARG A CA 1
ATOM 1451 C C . ARG A 1 181 ? -20.553 -17.799 1.333 1.00 54.38 181 ARG A C 1
ATOM 1453 O O . ARG A 1 181 ? -20.003 -17.881 0.232 1.00 54.38 181 ARG A O 1
ATOM 1460 N N . SER A 1 182 ? -19.950 -18.190 2.455 1.00 52.84 182 SER A N 1
ATOM 1461 C CA . SER A 1 182 ? -18.549 -18.623 2.508 1.00 52.84 182 SER A CA 1
ATOM 1462 C C . SER A 1 182 ? -18.293 -20.084 2.138 1.00 52.84 182 SER A C 1
ATOM 1464 O O . SER A 1 182 ? -17.155 -20.415 1.798 1.00 52.84 182 SER A O 1
ATOM 1466 N N . GLU A 1 183 ? -19.325 -20.934 2.124 1.00 43.62 183 GLU A N 1
ATOM 1467 C CA . GLU A 1 183 ? -19.226 -22.345 1.712 1.00 43.62 183 GLU A CA 1
ATOM 1468 C C . GLU A 1 183 ? -18.596 -22.469 0.308 1.00 43.62 183 GLU A C 1
ATOM 1470 O O . GLU A 1 183 ? -17.756 -23.326 0.046 1.00 43.62 183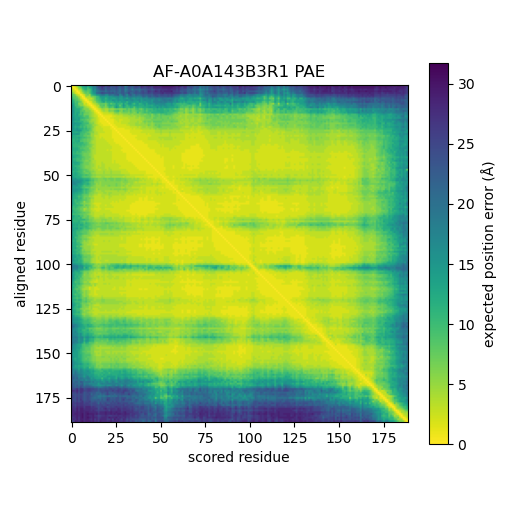 GLU A O 1
ATOM 1475 N N . THR A 1 184 ? -18.904 -21.514 -0.573 1.00 45.66 184 THR A N 1
ATOM 1476 C CA . THR A 1 184 ? -18.393 -21.428 -1.949 1.00 45.66 184 THR A CA 1
ATOM 1477 C C . THR A 1 184 ? -16.916 -21.028 -2.075 1.00 45.66 184 THR A C 1
ATOM 1479 O O . THR A 1 184 ? -16.327 -21.226 -3.138 1.00 45.66 184 THR A O 1
ATOM 1482 N N . LEU A 1 185 ? -16.304 -20.449 -1.036 1.00 45.91 185 LEU A N 1
ATOM 1483 C CA . LEU A 1 185 ? -14.919 -19.951 -1.075 1.00 45.91 185 LEU A CA 1
ATOM 1484 C C . LEU A 1 185 ? -13.902 -20.942 -0.494 1.00 45.91 185 LEU A C 1
ATOM 1486 O O . LEU A 1 185 ? -12.724 -20.850 -0.825 1.00 45.91 185 LEU A O 1
ATOM 1490 N N . ARG A 1 186 ? -14.346 -21.921 0.306 1.00 44.34 186 ARG A N 1
ATOM 1491 C CA . ARG A 1 186 ? -13.473 -22.947 0.909 1.00 44.34 186 ARG A CA 1
ATOM 1492 C C . ARG A 1 186 ? -12.917 -23.967 -0.091 1.00 44.34 186 ARG A C 1
ATOM 1494 O O . ARG A 1 186 ? -11.946 -24.637 0.226 1.00 44.34 186 ARG A O 1
ATOM 1501 N N . GLN A 1 187 ? -13.515 -24.095 -1.277 1.00 33.91 187 GLN A N 1
ATOM 1502 C CA . GLN A 1 187 ? -13.153 -25.125 -2.262 1.00 33.91 187 GLN A CA 1
ATOM 1503 C C . GLN A 1 187 ? -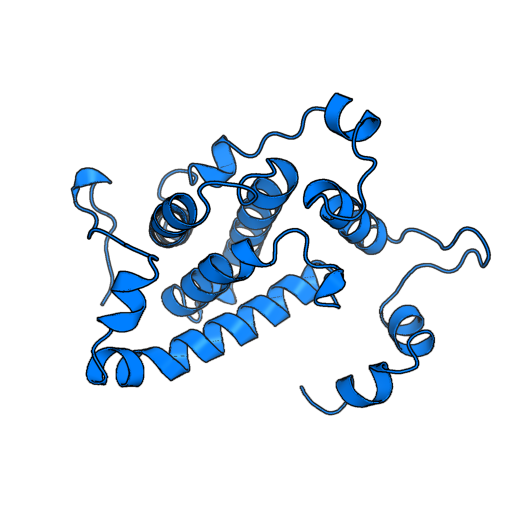12.393 -24.603 -3.492 1.00 33.91 187 GLN A C 1
ATOM 1505 O O . GLN A 1 187 ? -12.174 -25.370 -4.426 1.00 33.91 187 GLN A O 1
ATOM 1510 N N . ARG A 1 188 ? -12.020 -23.316 -3.553 1.00 34.56 188 ARG A N 1
ATOM 1511 C CA . ARG A 1 188 ? -11.468 -22.734 -4.794 1.00 34.56 188 ARG A CA 1
ATOM 1512 C C . ARG A 1 188 ? -10.012 -22.281 -4.777 1.00 34.56 188 ARG A C 1
ATOM 1514 O O . ARG A 1 188 ? -9.550 -21.939 -5.860 1.00 34.56 188 ARG A O 1
ATOM 1521 N N . PHE A 1 189 ? -9.292 -22.341 -3.655 1.00 37.72 189 PHE A N 1
ATOM 1522 C CA . PHE A 1 189 ? -7.835 -22.142 -3.609 1.00 37.72 189 PHE A CA 1
ATOM 1523 C C . PHE A 1 189 ? -7.209 -22.895 -2.440 1.00 37.72 189 PHE A C 1
ATOM 1525 O O . PHE A 1 189 ? -7.662 -22.648 -1.300 1.00 37.72 189 PHE A O 1
#

Foldseek 3Di:
DDDDDDPPVPDPDDFPDPVCVVVQDPVNCVVQVVLLVVLLVLLQVLVVVLVNDDPLLQLDPLVSNLSSLLCSVCPCLSVDPVLSVLSVLLSQLCLQLLPCPPPSRVVSRQSSRQSVNVSVPDDHGPSNVSSDHDPVCVVVPDDSNHSNNSSVVSVCLVVQPADPPPRHTNDPVVVLVPDPPNVVVVPDD

Solvent-accessible surface area (backbone atoms only — not comparable to full-atom values): 10859 Å² total; per-residue (Å²): 131,89,80,74,84,65,62,81,92,71,56,77,91,62,71,74,47,75,65,53,61,74,66,53,52,65,70,57,50,70,70,43,51,64,46,46,51,49,4,43,54,50,39,53,54,54,36,43,75,58,52,44,84,49,83,85,50,46,36,52,71,65,55,49,54,37,48,12,50,37,42,33,70,54,46,75,56,62,74,40,67,72,45,44,52,52,49,51,49,42,51,50,17,32,31,46,34,53,57,57,81,58,73,38,49,65,50,36,42,47,47,51,52,33,46,61,39,30,71,76,68,48,69,83,34,66,55,45,75,64,27,56,70,59,74,69,53,66,81,67,60,78,51,88,77,39,23,41,44,29,44,51,54,28,50,41,38,64,74,50,40,53,41,88,88,78,66,45,57,53,42,74,71,57,53,47,75,72,35,94,74,37,76,75,60,73,80,73,121

pLDDT: mean 84.74, std 15.89, range [33.91, 98.19]

Secondary structure (DSSP, 8-state):
-------GGGS------HHHHHT--HHHHHHHHHHHHHHHHHHHHHHHHTT--SGGG-S-TTTHHHHHHHHHHHGGGGGSHHHHHHHHHHHHHHHHTTTTSSSHHHHHHHHHHHHHHHHTTPPPPHHHHH----HHHHHH---TT-HHHHHHHHHHHHTTPBPTTT--B--HHHHHHT-TT-TTTTT--

Mean predicted aligned error: 7.75 Å